Protein AF-0000000084538322 (afdb_homodimer)

Structure (mmCIF, N/CA/C/O backbone):
data_AF-0000000084538322-model_v1
#
loop_
_entity.id
_entity.type
_entity.pdbx_description
1 polymer 'Peptidase C-terminal archaeal/bacterial domain-containing protein'
#
loop_
_atom_site.group_PDB
_atom_site.id
_atom_site.type_symbol
_atom_site.label_atom_id
_atom_site.label_alt_id
_atom_site.label_comp_id
_atom_site.label_asym_id
_atom_site.label_entity_id
_atom_site.label_seq_id
_atom_site.pdbx_PDB_ins_code
_atom_site.Cartn_x
_atom_site.Cartn_y
_atom_site.Cartn_z
_atom_site.occupancy
_atom_site.B_iso_or_equiv
_atom_site.auth_seq_id
_atom_site.auth_comp_id
_atom_site.auth_asym_id
_atom_site.auth_atom_id
_atom_site.pdbx_PDB_model_num
ATOM 1 N N . MET A 1 1 ? -8.141 2.369 9.195 1 56.59 1 MET A N 1
ATOM 2 C CA . MET A 1 1 ? -7.344 1.156 9.352 1 56.59 1 MET A CA 1
ATOM 3 C C . MET A 1 1 ? -5.891 1.401 8.953 1 56.59 1 MET A C 1
ATOM 5 O O . MET A 1 1 ? -5.617 2.111 7.984 1 56.59 1 MET A O 1
ATOM 9 N N . THR A 1 2 ? -4.98 0.984 9.773 1 86.5 2 THR A N 1
ATOM 10 C CA . THR A 1 2 ? -3.561 1.317 9.734 1 86.5 2 THR A CA 1
ATOM 11 C C . THR A 1 2 ? -2.773 0.245 8.992 1 86.5 2 THR A C 1
ATOM 13 O O . THR A 1 2 ? -3.074 -0.945 9.109 1 86.5 2 THR A O 1
ATOM 16 N N . VAL A 1 3 ? -2.072 0.606 8.086 1 95.94 3 VAL A N 1
ATOM 17 C CA . VAL A 1 3 ? -1.123 -0.235 7.363 1 95.94 3 VAL A CA 1
ATOM 18 C C . VAL A 1 3 ? 0.209 -0.266 8.109 1 95.94 3 VAL A C 1
ATOM 20 O O . VAL A 1 3 ? 0.713 0.775 8.531 1 95.94 3 VAL A O 1
ATOM 23 N N . TYR A 1 4 ? 0.729 -1.476 8.344 1 97.5 4 TYR A N 1
ATOM 24 C CA . TYR A 1 4 ? 2.088 -1.659 8.844 1 97.5 4 TYR A CA 1
ATOM 25 C C . TYR A 1 4 ? 3.008 -2.17 7.742 1 97.5 4 TYR A C 1
ATOM 27 O O . TYR A 1 4 ? 2.666 -3.113 7.023 1 97.5 4 TYR A O 1
ATOM 35 N N . ASP A 1 5 ? 4.098 -1.496 7.59 1 97.62 5 ASP A N 1
ATOM 36 C CA . ASP A 1 5 ? 5.074 -1.838 6.559 1 97.62 5 ASP A CA 1
ATOM 37 C C . ASP A 1 5 ? 6.48 -1.419 6.973 1 97.62 5 ASP A C 1
ATOM 39 O O . ASP A 1 5 ? 6.699 -0.988 8.109 1 97.62 5 ASP A O 1
ATOM 43 N N . SER A 1 6 ? 7.461 -1.689 6.141 1 96.94 6 SER A N 1
ATOM 44 C 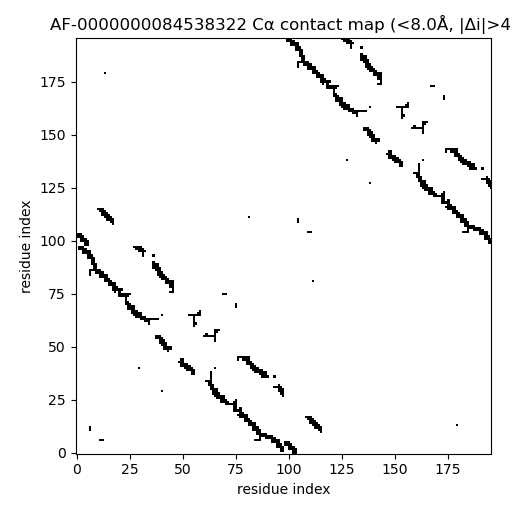CA . SER A 1 6 ? 8.828 -1.211 6.332 1 96.94 6 SER A CA 1
ATOM 45 C C . SER A 1 6 ? 9.398 -0.638 5.039 1 96.94 6 SER A C 1
ATOM 47 O O . SER A 1 6 ? 8.875 -0.898 3.955 1 96.94 6 SER A O 1
ATOM 49 N N . VAL A 1 7 ? 10.398 0.219 5.207 1 96.69 7 VAL A N 1
ATOM 50 C CA . VAL A 1 7 ? 11.016 0.848 4.043 1 96.69 7 VAL A CA 1
ATOM 51 C C . VAL A 1 7 ? 12.523 0.992 4.27 1 96.69 7 VAL A C 1
ATOM 53 O O . VAL A 1 7 ? 12.961 1.321 5.371 1 96.69 7 VAL A O 1
ATOM 56 N N . SER A 1 8 ? 13.297 0.667 3.244 1 96.19 8 SER A N 1
ATOM 57 C CA . SER A 1 8 ? 14.75 0.82 3.309 1 96.19 8 SER A CA 1
ATOM 58 C C . SER A 1 8 ? 15.188 2.1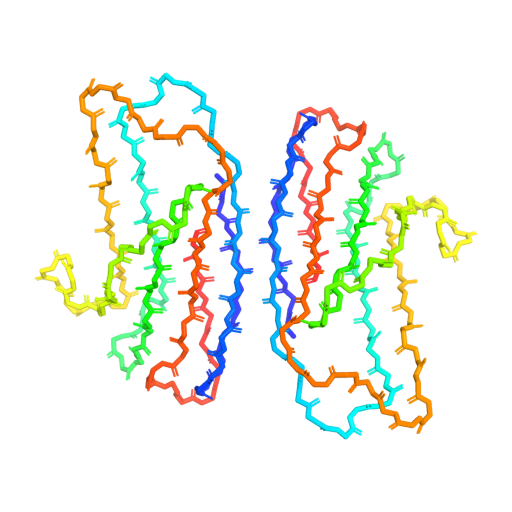52 2.713 1 96.19 8 SER A C 1
ATOM 60 O O . SER A 1 8 ? 14.383 2.875 2.127 1 96.19 8 SER A O 1
ATOM 62 N N . GLN A 1 9 ? 16.547 2.439 2.893 1 96.62 9 GLN A N 1
ATOM 63 C CA . GLN A 1 9 ? 17.109 3.656 2.326 1 96.62 9 GLN A CA 1
ATOM 64 C C . GLN A 1 9 ? 16.859 3.74 0.825 1 96.62 9 GLN A C 1
ATOM 66 O O . GLN A 1 9 ? 17.203 2.824 0.077 1 96.62 9 GLN A O 1
ATOM 71 N N . GLY A 1 10 ? 16.156 4.738 0.351 1 95.44 10 GLY A N 1
ATOM 72 C CA . GLY A 1 10 ? 15.969 4.996 -1.069 1 95.44 10 GLY A CA 1
ATOM 73 C C . GLY A 1 10 ? 14.812 4.227 -1.675 1 95.44 10 GLY A C 1
ATOM 74 O O . GLY A 1 10 ? 14.5 4.395 -2.854 1 95.44 10 GLY A O 1
ATOM 75 N N . GLU A 1 11 ? 14.156 3.404 -0.858 1 94.88 11 GLU A N 1
ATOM 76 C CA . GLU A 1 11 ? 13.016 2.627 -1.338 1 94.88 11 GLU A CA 1
ATOM 77 C C . GLU A 1 11 ? 11.727 3.449 -1.295 1 94.88 11 GLU A C 1
ATOM 79 O O . GLU A 1 11 ? 11.594 4.355 -0.471 1 94.88 11 GLU A O 1
ATOM 84 N N . THR A 1 12 ? 10.812 3.113 -2.211 1 96.44 12 THR A N 1
ATOM 85 C CA . THR A 1 12 ? 9.492 3.734 -2.227 1 96.44 12 THR A CA 1
ATOM 86 C C . THR A 1 12 ? 8.398 2.68 -2.092 1 96.44 12 THR A C 1
ATOM 88 O O . THR A 1 12 ? 8.391 1.687 -2.82 1 96.44 12 THR A O 1
ATOM 91 N N . ASN A 1 13 ? 7.512 2.906 -1.131 1 97.38 13 ASN A N 1
ATOM 92 C CA . ASN A 1 13 ? 6.301 2.109 -0.97 1 97.38 13 ASN A CA 1
ATOM 93 C C . ASN A 1 13 ? 5.051 2.908 -1.336 1 97.38 13 ASN A C 1
ATOM 95 O O . ASN A 1 13 ? 4.953 4.094 -1.016 1 97.38 13 ASN A O 1
ATOM 99 N N . LEU A 1 14 ? 4.148 2.246 -1.977 1 98 14 LEU A N 1
ATOM 100 C CA . LEU A 1 14 ? 2.873 2.869 -2.312 1 98 14 LEU A CA 1
ATOM 101 C C . LEU A 1 14 ? 1.728 2.207 -1.555 1 98 14 LEU A C 1
ATOM 103 O O . LEU A 1 14 ? 1.65 0.977 -1.49 1 98 14 LEU A O 1
ATOM 107 N N . HIS A 1 15 ? 0.948 3.01 -0.956 1 98.06 15 HIS A N 1
ATOM 108 C CA . HIS A 1 15 ? -0.292 2.576 -0.323 1 98.06 15 HIS A CA 1
ATOM 109 C C . HIS A 1 15 ? -1.49 3.338 -0.88 1 98.06 15 HIS A C 1
ATOM 111 O O . HIS A 1 15 ? -1.362 4.496 -1.284 1 98.06 15 HIS A O 1
ATOM 117 N N . GLY A 1 16 ? -2.631 2.703 -0.918 1 97.56 16 GLY A N 1
ATOM 118 C CA . GLY A 1 16 ? -3.838 3.367 -1.384 1 97.56 16 GLY A CA 1
ATOM 119 C C . GLY A 1 16 ? -5.086 2.936 -0.636 1 97.56 16 GLY A C 1
ATOM 120 O O . GLY A 1 16 ? -5.234 1.76 -0.293 1 97.56 16 GLY A O 1
ATOM 121 N N . LYS A 1 17 ? -5.922 3.852 -0.416 1 95.69 17 LYS A N 1
ATOM 122 C CA . LYS A 1 17 ? -7.191 3.613 0.267 1 95.69 17 LYS A CA 1
ATOM 123 C C . LYS A 1 17 ? -8.328 4.379 -0.404 1 95.69 17 LYS A C 1
ATOM 125 O O . LYS A 1 17 ? -8.156 5.535 -0.797 1 95.69 17 LYS A O 1
ATOM 130 N N . TYR A 1 18 ? -9.43 3.68 -0.558 1 93 18 TYR A N 1
ATOM 131 C CA . TYR A 1 18 ? -10.617 4.34 -1.088 1 93 18 TYR A CA 1
ATOM 132 C C . TYR A 1 18 ? -11.281 5.207 -0.024 1 93 18 TYR A C 1
ATOM 134 O O . TYR A 1 18 ? -11.484 4.766 1.109 1 93 18 TYR A O 1
ATOM 142 N N . VAL A 1 19 ? -11.445 6.406 -0.4 1 93.12 19 VAL A N 1
ATOM 143 C CA . VAL A 1 19 ? -12.164 7.359 0.441 1 93.12 19 VAL A CA 1
ATOM 144 C C . VAL A 1 19 ? -13.57 7.582 -0.111 1 93.12 19 VAL A C 1
ATOM 146 O O . VAL A 1 19 ? -13.734 7.93 -1.283 1 93.12 19 VAL A O 1
ATOM 149 N N . GLY A 1 20 ? -14.562 7.355 0.645 1 91.94 20 GLY A N 1
ATOM 150 C CA . GLY A 1 20 ? -15.945 7.523 0.24 1 91.94 20 GLY A CA 1
ATOM 151 C C . GLY A 1 20 ? -16.391 8.969 0.23 1 91.94 20 GLY A C 1
ATOM 152 O O . GLY A 1 20 ? -15.617 9.867 0.564 1 91.94 20 GLY A O 1
ATOM 153 N N . SER A 1 21 ? -17.609 9.211 -0.252 1 93.5 21 SER A N 1
ATOM 154 C CA . SER A 1 21 ? -18.172 10.555 -0.343 1 93.5 21 SER A CA 1
ATOM 155 C C . SER A 1 21 ? -18.578 11.078 1.03 1 93.5 21 SER A C 1
ATOM 157 O O . SER A 1 21 ? -18.781 10.297 1.964 1 93.5 21 SER A O 1
ATOM 159 N N . GLY A 1 22 ? -18.578 12.422 1.161 1 93.69 22 GLY A N 1
ATOM 160 C CA . GLY A 1 22 ? -19.203 13.031 2.33 1 93.69 22 GLY A CA 1
ATOM 161 C C . GLY A 1 22 ? -18.203 13.398 3.406 1 93.69 22 GLY A C 1
ATOM 162 O O . GLY A 1 22 ? -18.547 14.07 4.383 1 93.69 22 GLY A O 1
ATOM 163 N N . LEU A 1 23 ? -17.016 12.875 3.268 1 94.44 23 LEU A N 1
ATOM 164 C CA . LEU A 1 23 ? -16 13.219 4.254 1 94.44 23 LEU A CA 1
ATOM 165 C C . LEU A 1 23 ? -15.516 14.656 4.062 1 94.44 23 LEU A C 1
ATOM 167 O O . LEU A 1 23 ? -15.398 15.125 2.928 1 94.44 23 LEU A O 1
ATOM 171 N N . THR A 1 24 ? -15.273 15.359 5.109 1 97.12 24 THR A N 1
ATOM 172 C CA . THR A 1 24 ? -14.742 16.703 5.008 1 97.12 24 THR A CA 1
ATOM 173 C C . THR A 1 24 ? -13.328 16.781 5.59 1 97.12 24 THR A C 1
ATOM 175 O O . THR A 1 24 ? -12.672 17.812 5.508 1 97.12 24 THR A O 1
ATOM 178 N N . LEU A 1 25 ? -12.883 15.664 6.207 1 97.31 25 LEU A N 1
ATOM 179 C CA . LEU A 1 25 ? -11.555 15.594 6.809 1 97.31 25 LEU A CA 1
ATOM 180 C C . LEU A 1 25 ? -10.922 14.234 6.559 1 97.31 25 LEU A C 1
ATOM 182 O O . LEU A 1 25 ? -11.555 13.195 6.766 1 97.31 25 LEU A O 1
ATOM 186 N N . LEU A 1 26 ? -9.742 14.25 6.023 1 95.81 26 LEU A N 1
ATOM 187 C CA . LEU A 1 26 ? -8.906 13.062 5.879 1 95.81 26 LEU A CA 1
ATOM 188 C C . LEU A 1 26 ? -7.637 13.188 6.711 1 95.81 26 LEU A C 1
ATOM 190 O O . LEU A 1 26 ? -6.766 14 6.398 1 95.81 26 LEU A O 1
ATOM 194 N N . ALA A 1 27 ? -7.578 12.352 7.758 1 96.31 27 ALA A N 1
ATOM 195 C CA . ALA A 1 27 ? -6.387 12.328 8.602 1 96.31 27 ALA A CA 1
ATOM 196 C C . ALA A 1 27 ? -5.352 11.344 8.062 1 96.31 27 ALA A C 1
ATOM 198 O O . ALA A 1 27 ? -5.676 10.195 7.766 1 96.31 27 ALA A O 1
ATOM 199 N N . VAL A 1 28 ? -4.156 11.789 7.867 1 97.44 28 VAL A N 1
ATOM 200 C CA . VAL A 1 28 ? -3.031 10.961 7.445 1 97.4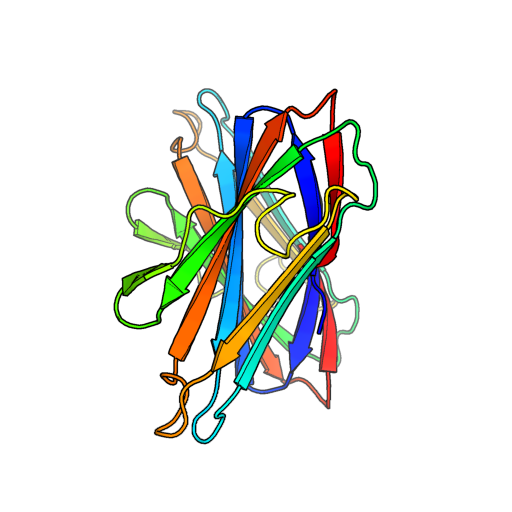4 28 VAL A CA 1
ATOM 201 C C . VAL A 1 28 ? -1.952 10.961 8.523 1 97.44 28 VAL A C 1
ATOM 203 O O . VAL A 1 28 ? -1.452 12.023 8.906 1 97.44 28 VAL A O 1
ATOM 206 N N . ASP A 1 29 ? -1.638 9.789 9.016 1 98.31 29 ASP A N 1
ATOM 207 C CA . ASP A 1 29 ? -0.688 9.633 10.109 1 98.31 29 ASP A CA 1
ATOM 208 C C . ASP A 1 29 ? 0.408 8.633 9.75 1 98.31 29 ASP A C 1
ATOM 210 O O . ASP A 1 29 ? 0.225 7.422 9.898 1 98.31 29 ASP A O 1
ATOM 214 N N . LEU A 1 30 ? 1.545 9.07 9.258 1 98.5 30 LEU A N 1
ATOM 215 C CA . LEU A 1 30 ? 2.738 8.25 9.062 1 98.5 30 LEU A CA 1
ATOM 216 C C . LEU A 1 30 ? 3.635 8.289 10.297 1 98.5 30 LEU A C 1
ATOM 218 O O . LEU A 1 30 ? 4.113 9.359 10.68 1 98.5 30 LEU A O 1
ATOM 222 N N . ASN A 1 31 ? 3.861 7.16 10.883 1 98.62 31 ASN A N 1
ATOM 223 C CA . ASN A 1 31 ? 4.566 7.098 12.156 1 98.62 31 ASN A CA 1
ATOM 224 C C . ASN A 1 31 ? 5.652 6.027 12.148 1 98.62 31 ASN A C 1
ATOM 226 O O . ASN A 1 31 ? 5.367 4.848 11.922 1 98.62 31 ASN A O 1
ATOM 230 N N . TRP A 1 32 ? 6.887 6.348 12.336 1 98.12 32 TRP A N 1
ATOM 231 C CA . TRP A 1 32 ? 7.965 5.367 12.438 1 98.12 32 TRP A CA 1
ATOM 232 C C . TRP A 1 32 ? 8.734 5.535 13.742 1 98.12 32 TRP A C 1
ATOM 234 O O . TRP A 1 32 ? 9.625 4.746 14.047 1 98.12 32 TRP A O 1
ATOM 244 N N . GLY A 1 33 ? 8.469 6.551 14.508 1 97 33 GLY A N 1
ATOM 245 C CA . GLY A 1 33 ? 8.82 6.684 15.914 1 97 33 GLY A CA 1
ATOM 246 C C . GLY A 1 33 ? 10.305 6.906 16.141 1 97 33 GLY A C 1
ATOM 247 O O . GLY A 1 33 ? 10.781 6.805 17.266 1 97 33 GLY A O 1
ATOM 248 N N . ASP A 1 34 ? 11.125 7.023 15.188 1 91.69 34 ASP A N 1
ATOM 249 C CA . ASP A 1 34 ? 12.57 7.148 15.266 1 91.69 34 ASP A CA 1
ATOM 250 C C . ASP A 1 34 ? 13.055 8.406 14.547 1 91.69 34 ASP A C 1
ATOM 252 O O . ASP A 1 34 ? 13.164 8.43 13.32 1 91.69 34 ASP A O 1
ATOM 256 N N . SER A 1 35 ? 13.5 9.43 15.281 1 92.75 35 SER A N 1
ATOM 257 C CA . SER A 1 35 ? 13.875 10.703 14.672 1 92.75 35 SER A CA 1
ATOM 258 C C . SER A 1 35 ? 15.266 10.633 14.062 1 92.75 35 SER A C 1
ATOM 260 O O . SER A 1 35 ? 15.695 11.562 13.367 1 92.75 35 SER A O 1
ATOM 262 N N . THR A 1 36 ? 15.914 9.539 14.266 1 95.44 36 THR A N 1
ATOM 263 C CA . THR A 1 36 ? 17.219 9.398 13.641 1 95.44 36 THR A CA 1
ATOM 264 C C . THR A 1 36 ? 17.094 9.078 12.156 1 95.44 36 THR A C 1
ATOM 266 O O . THR A 1 36 ? 17.984 9.359 11.367 1 95.44 36 THR A O 1
ATOM 269 N N . ASP A 1 37 ? 15.961 8.438 11.82 1 96.81 37 ASP A N 1
ATOM 270 C CA . ASP A 1 37 ? 15.625 8.211 10.414 1 96.81 37 ASP A CA 1
ATOM 271 C C . ASP A 1 37 ? 14.594 9.219 9.93 1 96.81 37 ASP A C 1
ATOM 273 O O . ASP A 1 37 ? 13.953 9.898 10.727 1 96.81 37 ASP A O 1
ATOM 277 N N . SER A 1 38 ? 14.531 9.367 8.633 1 97.38 38 SER A N 1
ATOM 278 C CA . SER A 1 38 ? 13.562 10.281 8.039 1 97.38 38 SER A CA 1
ATOM 279 C C . SER A 1 38 ? 12.883 9.648 6.828 1 97.38 38 SER A C 1
ATOM 281 O O . SER A 1 38 ? 13.547 9.062 5.977 1 97.38 38 SER A O 1
ATOM 283 N N . LEU A 1 39 ? 11.594 9.742 6.902 1 98.56 39 LEU A N 1
ATOM 284 C CA . LEU A 1 39 ? 10.781 9.328 5.758 1 98.56 39 LEU A CA 1
ATOM 285 C C . LEU A 1 39 ? 10.148 10.531 5.074 1 98.56 39 LEU A C 1
ATOM 287 O O . LEU A 1 39 ? 10.031 11.602 5.676 1 98.56 39 LEU A O 1
ATOM 291 N N . ARG A 1 40 ? 9.867 10.336 3.752 1 98.75 40 ARG A N 1
ATOM 292 C CA . ARG A 1 40 ? 9.125 11.336 2.986 1 98.75 40 ARG A CA 1
ATOM 293 C C . ARG A 1 40 ? 7.758 10.805 2.572 1 98.75 40 ARG 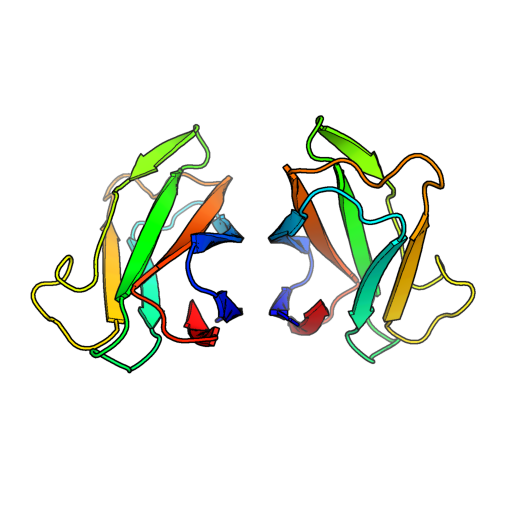A C 1
ATOM 295 O O . ARG A 1 40 ? 7.637 9.656 2.146 1 98.75 40 ARG A O 1
ATOM 302 N N . LEU A 1 41 ? 6.777 11.711 2.727 1 98.75 41 LEU A N 1
ATOM 303 C CA . LEU A 1 41 ? 5.41 11.359 2.344 1 98.75 41 LEU A CA 1
ATOM 304 C C . LEU A 1 41 ? 4.93 12.242 1.195 1 98.75 41 LEU A C 1
ATOM 306 O O . LEU A 1 41 ? 5.09 13.461 1.232 1 98.75 41 LEU A O 1
ATOM 310 N N . LYS A 1 42 ? 4.449 11.633 0.154 1 98.69 42 LYS A N 1
ATOM 311 C CA . LYS A 1 42 ? 3.639 12.289 -0.866 1 98.69 42 LYS A CA 1
ATOM 312 C C . LYS A 1 42 ? 2.232 11.695 -0.916 1 98.69 42 LYS A C 1
ATOM 314 O O . LYS A 1 42 ? 2.057 10.492 -0.76 1 98.69 42 LYS A O 1
ATOM 319 N N . ILE A 1 43 ? 1.258 12.602 -1.144 1 98.56 43 ILE A N 1
ATOM 320 C CA . ILE A 1 43 ? -0.135 12.172 -1.21 1 98.56 43 ILE A CA 1
ATOM 321 C C . ILE A 1 43 ? -0.727 12.547 -2.566 1 98.56 43 ILE A C 1
ATOM 323 O O . ILE A 1 43 ? -0.555 13.68 -3.035 1 98.56 43 ILE A O 1
ATOM 327 N N . TYR A 1 44 ? -1.288 11.609 -3.205 1 98.31 44 TYR A N 1
ATOM 328 C CA . TYR A 1 44 ? -1.962 11.844 -4.477 1 98.31 44 TYR A CA 1
ATOM 329 C C . TYR A 1 44 ? -3.475 11.758 -4.316 1 98.31 44 TYR A C 1
ATOM 331 O O . TYR A 1 44 ? -3.998 10.766 -3.807 1 98.31 44 TYR A O 1
ATOM 339 N N . THR A 1 45 ? -4.145 12.766 -4.809 1 98.31 45 THR A N 1
ATOM 340 C CA . THR A 1 45 ? -5.605 12.75 -4.805 1 98.31 45 THR A CA 1
ATOM 341 C C . THR A 1 45 ? -6.137 11.82 -5.891 1 98.31 45 THR A C 1
ATOM 343 O O . THR A 1 45 ? -5.402 11.438 -6.801 1 98.31 45 THR A O 1
ATOM 346 N N . PRO A 1 46 ? -7.395 11.508 -5.742 1 97.5 46 PRO A N 1
ATOM 347 C CA . PRO A 1 46 ? -7.977 10.641 -6.773 1 97.5 46 PRO A CA 1
ATOM 348 C C . PRO A 1 46 ? -7.863 11.234 -8.172 1 97.5 46 PRO A C 1
ATOM 350 O O . PRO A 1 46 ? -7.707 10.492 -9.148 1 97.5 46 PRO A O 1
ATOM 353 N N . SER A 1 47 ? -7.805 12.531 -8.266 1 97.56 47 SER A N 1
ATOM 354 C CA . SER A 1 47 ? -7.727 13.188 -9.562 1 97.56 47 SER A CA 1
ATOM 355 C C . SER A 1 47 ? -6.277 13.359 -10.016 1 97.56 47 SER A C 1
ATOM 357 O O . SER A 1 47 ? -6.02 13.852 -11.109 1 97.56 47 SER A O 1
ATOM 359 N N . GLY A 1 48 ? -5.422 13 -9.117 1 96.38 48 GLY A N 1
ATOM 360 C CA . GLY A 1 48 ? -4.031 12.977 -9.539 1 96.38 48 GLY A CA 1
ATOM 361 C C . GLY A 1 48 ? -3.23 14.156 -9.031 1 96.38 48 GLY A C 1
ATOM 362 O O . GLY A 1 48 ? -2.029 14.258 -9.289 1 96.38 48 GLY A O 1
ATOM 363 N N . SER A 1 49 ? -3.873 15.094 -8.344 1 97.12 49 SER A N 1
ATOM 364 C CA . SER A 1 49 ? -3.113 16.172 -7.723 1 97.12 49 SER A CA 1
ATOM 365 C C . SER A 1 49 ? -2.164 15.641 -6.652 1 97.12 49 SER A C 1
ATOM 367 O O . SER A 1 49 ? -2.465 14.648 -5.988 1 97.12 49 SER A O 1
ATOM 369 N N . VAL A 1 50 ? -1.028 16.375 -6.52 1 97.94 50 VAL A N 1
ATOM 370 C CA . VAL A 1 50 ? -0.011 15.93 -5.57 1 97.94 50 VAL A CA 1
ATOM 371 C C . VAL A 1 50 ? 0.034 16.891 -4.383 1 97.94 50 VAL A C 1
ATOM 373 O O . VAL A 1 50 ? 0.11 18.109 -4.559 1 97.94 50 VAL A O 1
ATOM 376 N N . LEU A 1 51 ? -0.115 16.344 -3.199 1 97.44 51 LEU A N 1
ATOM 377 C CA . LEU A 1 51 ? 0.117 17.062 -1.945 1 97.44 51 LEU A CA 1
ATOM 378 C C . LEU A 1 51 ? 1.46 16.672 -1.339 1 97.44 51 LEU A C 1
ATOM 380 O O . LEU A 1 51 ? 1.723 15.484 -1.113 1 97.44 51 LEU A O 1
ATOM 384 N N . GLY A 1 52 ? 2.303 17.641 -0.991 1 97.25 52 GLY A N 1
ATOM 385 C CA . GLY A 1 52 ? 3.668 17.391 -0.555 1 97.25 52 GLY A CA 1
ATOM 386 C C . GLY A 1 52 ? 4.707 17.875 -1.551 1 97.25 52 GLY A C 1
ATOM 387 O O . GLY A 1 52 ? 4.418 18.703 -2.406 1 97.25 52 GLY A O 1
ATOM 388 N N . SER A 1 53 ? 5.91 17.438 -1.271 1 98.44 53 SER A N 1
ATOM 389 C CA . SER A 1 53 ? 6.449 16.422 -0.372 1 98.44 53 SER A CA 1
ATOM 390 C C . SER A 1 53 ? 6.473 16.922 1.069 1 98.44 53 SER A C 1
ATOM 392 O O . SER A 1 53 ? 6.785 18.094 1.325 1 98.44 53 SER A O 1
ATOM 394 N N . TYR A 1 54 ? 6.133 15.945 1.997 1 98.62 54 TYR A N 1
ATOM 395 C CA . TYR A 1 54 ? 6.172 16.219 3.43 1 98.62 54 TYR A CA 1
ATOM 396 C C . TYR A 1 54 ? 7.32 15.461 4.094 1 98.62 54 TYR A C 1
ATOM 398 O O . TYR A 1 54 ? 7.586 14.305 3.762 1 98.62 54 TYR A O 1
ATOM 406 N N . TYR A 1 55 ? 7.984 16.109 4.934 1 98.19 55 TYR A N 1
ATOM 407 C CA . TYR A 1 55 ? 9.047 15.508 5.73 1 98.19 55 TYR A CA 1
ATOM 408 C C . TYR A 1 55 ? 8.703 15.539 7.215 1 98.19 55 TYR A C 1
ATOM 410 O O . TYR A 1 55 ? 7.609 15.961 7.594 1 98.19 55 TYR A O 1
ATOM 418 N N . ASP A 1 56 ? 9.594 15.008 8.055 1 97.88 56 ASP A N 1
ATOM 419 C CA . ASP A 1 56 ? 9.328 14.828 9.484 1 97.88 56 ASP A CA 1
ATOM 420 C C . ASP A 1 56 ? 8.859 16.125 10.125 1 97.88 56 ASP A C 1
ATOM 422 O O . ASP A 1 56 ? 8.055 16.109 11.055 1 97.88 56 ASP A O 1
ATOM 426 N N . ASN A 1 57 ? 9.234 17.234 9.625 1 97.12 57 ASN A N 1
ATOM 427 C CA . ASN A 1 57 ? 8.914 18.516 10.25 1 97.12 57 ASN A CA 1
ATOM 428 C C . ASN A 1 57 ? 7.613 19.109 9.703 1 97.12 57 ASN A C 1
ATOM 430 O O . ASN A 1 57 ? 7.215 20.203 10.086 1 97.12 57 ASN A O 1
ATOM 434 N N . ALA A 1 58 ? 6.934 18.453 8.844 1 96.88 58 ALA A N 1
ATOM 435 C CA . ALA A 1 58 ? 5.777 19 8.125 1 96.88 58 ALA A CA 1
ATOM 436 C C . ALA A 1 58 ? 4.66 19.375 9.094 1 96.88 58 ALA A C 1
ATOM 438 O O . ALA A 1 58 ? 3.855 20.266 8.805 1 96.88 58 ALA A O 1
ATOM 439 N N . ASP A 1 59 ? 4.57 18.703 10.297 1 96.38 59 ASP A N 1
ATOM 440 C CA . ASP A 1 59 ? 3.494 18.984 11.242 1 96.38 59 ASP A CA 1
ATOM 441 C C . ASP A 1 59 ? 4.008 19.797 12.43 1 96.38 59 ASP A C 1
ATOM 443 O O . ASP A 1 59 ? 3.344 19.875 13.469 1 96.38 59 ASP A O 1
ATOM 447 N N . GLY A 1 60 ? 5.293 20.328 12.32 1 96.31 60 GLY A N 1
ATOM 448 C CA . GLY A 1 60 ? 5.836 21.25 13.297 1 96.31 60 GLY A CA 1
ATOM 449 C C . GLY A 1 60 ? 6.711 20.578 14.336 1 96.31 60 GLY A C 1
ATOM 450 O O . GLY A 1 60 ? 7.164 21.219 15.289 1 96.31 60 GLY A O 1
ATOM 451 N N . ALA A 1 61 ? 6.879 19.188 14.148 1 95.81 61 ALA A N 1
ATOM 452 C CA . ALA A 1 61 ? 7.715 18.438 15.094 1 95.81 61 ALA A CA 1
ATOM 453 C C . ALA A 1 61 ? 8.656 17.5 14.352 1 95.81 61 ALA A C 1
ATOM 455 O O . ALA A 1 61 ? 8.367 17.078 13.227 1 95.81 61 ALA A O 1
ATOM 456 N N . ILE A 1 62 ? 9.797 17.266 14.898 1 95.94 62 ILE A N 1
ATOM 457 C CA . ILE A 1 62 ? 10.711 16.219 14.43 1 95.94 62 ILE A CA 1
ATOM 458 C C . ILE A 1 62 ? 10.742 15.07 15.438 1 95.94 62 ILE A C 1
ATOM 460 O O . ILE A 1 62 ? 11.477 15.117 16.422 1 95.94 62 ILE A O 1
ATOM 464 N N . ASP A 1 63 ? 9.883 14.023 15.211 1 97.88 63 ASP A N 1
ATOM 465 C CA . ASP A 1 63 ? 9.727 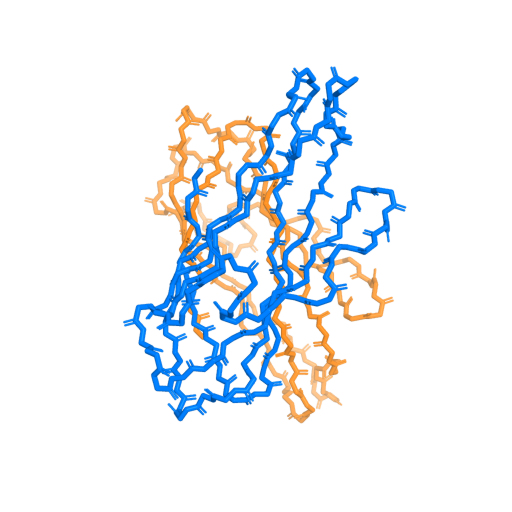12.945 16.172 1 97.88 63 ASP A CA 1
ATOM 466 C C . ASP A 1 63 ? 9.438 11.617 15.477 1 97.88 63 ASP A C 1
ATOM 468 O O . ASP A 1 63 ? 8.953 10.672 16.094 1 97.88 63 ASP A O 1
ATOM 472 N N . GLY A 1 64 ? 9.68 11.508 14.227 1 98.06 64 GLY A N 1
ATOM 473 C CA . GLY A 1 64 ? 9.438 10.289 13.469 1 98.06 64 GLY A CA 1
ATOM 474 C C . GLY A 1 64 ? 7.969 10.062 13.156 1 98.06 64 GLY A C 1
ATOM 475 O O . GLY A 1 64 ? 7.48 8.938 13.219 1 98.06 64 GLY A O 1
ATOM 476 N N . ARG A 1 65 ? 7.293 11.188 12.898 1 98.25 65 ARG A N 1
ATOM 477 C CA . ARG A 1 65 ? 5.863 11.117 12.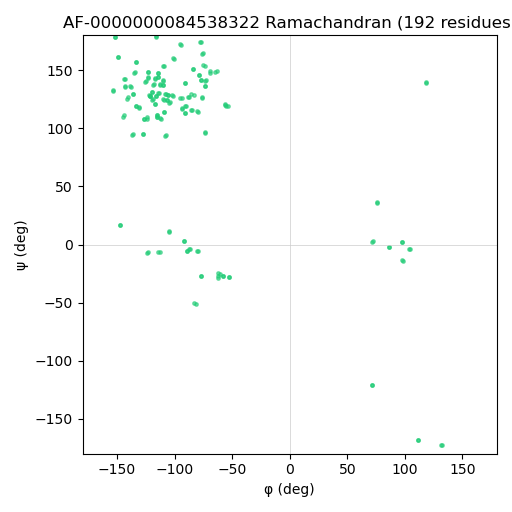625 1 98.25 65 ARG A CA 1
ATOM 478 C C . ARG A 1 65 ? 5.41 12.289 11.758 1 98.25 65 ARG A C 1
ATOM 480 O O . ARG A 1 65 ? 5.855 13.422 11.953 1 98.25 65 ARG A O 1
ATOM 487 N N . ILE A 1 66 ? 4.672 12.047 10.75 1 98.31 66 ILE A N 1
ATOM 488 C CA . ILE A 1 66 ? 3.973 13.07 9.977 1 98.31 66 ILE A CA 1
ATOM 489 C C . ILE A 1 66 ? 2.465 12.922 10.172 1 98.31 66 ILE A C 1
ATOM 491 O O . ILE A 1 66 ? 1.873 11.93 9.742 1 98.31 66 ILE A O 1
ATOM 495 N N . LEU A 1 67 ? 1.909 13.828 10.875 1 97.88 67 LEU A N 1
ATOM 496 C CA . LEU A 1 67 ? 0.469 13.852 11.102 1 97.88 67 LEU A CA 1
ATOM 497 C C . LEU A 1 67 ? -0.182 15.008 10.344 1 97.88 67 LEU A C 1
ATOM 499 O O . LEU A 1 67 ? 0.114 16.172 10.609 1 97.88 67 LEU A O 1
ATOM 503 N N . LEU A 1 68 ? -1.017 14.68 9.359 1 97.62 68 LEU A N 1
ATOM 504 C CA . LEU A 1 68 ? -1.663 15.688 8.523 1 97.62 68 LEU A CA 1
ATOM 505 C C . LEU A 1 68 ? -3.18 15.547 8.586 1 97.62 68 LEU A C 1
ATOM 507 O O . LEU A 1 68 ? -3.705 14.438 8.656 1 97.62 68 LEU A O 1
ATOM 511 N N . ASN A 1 69 ? -3.857 16.703 8.555 1 96.81 69 ASN A N 1
ATOM 512 C CA . ASN A 1 69 ? -5.301 16.781 8.344 1 96.81 69 ASN A CA 1
ATOM 513 C C . ASN A 1 69 ? -5.645 17.484 7.043 1 96.81 69 ASN A C 1
ATOM 515 O O . ASN A 1 69 ? -5.43 18.703 6.914 1 96.81 69 ASN A O 1
ATOM 519 N N . ILE A 1 70 ? -6.133 16.766 6.109 1 95.56 70 ILE A N 1
ATOM 520 C CA . ILE A 1 70 ? -6.605 17.328 4.852 1 95.56 70 ILE A CA 1
ATOM 521 C C . ILE A 1 70 ? -8.094 17.672 4.961 1 95.56 70 ILE A C 1
ATOM 523 O O . ILE A 1 70 ? -8.93 16.766 5.078 1 95.56 70 ILE A O 1
ATOM 527 N N . GLN A 1 71 ? -8.289 18.953 4.91 1 96.19 71 GLN A N 1
ATOM 528 C CA . GLN A 1 71 ? -9.664 19.406 5.137 1 96.19 71 GLN A CA 1
ATOM 529 C C . GLN A 1 71 ? -10.211 20.125 3.91 1 96.19 71 GLN A C 1
ATOM 531 O O . GLN A 1 71 ? -9.477 20.828 3.205 1 96.19 71 GLN A O 1
ATOM 536 N N . ASN A 1 72 ? -11.367 19.844 3.629 1 95.81 72 ASN A N 1
ATOM 537 C CA . ASN A 1 72 ? -12.164 20.547 2.633 1 95.81 72 ASN A CA 1
ATOM 538 C C . ASN A 1 72 ? -13.633 20.641 3.037 1 95.81 72 ASN A C 1
ATOM 540 O O . ASN A 1 72 ? -14.344 19.625 3.025 1 95.81 72 ASN A O 1
ATOM 544 N N . SER A 1 73 ? -14.102 21.812 3.369 1 95 73 SER A N 1
ATOM 545 C CA . SER A 1 73 ? -15.469 22 3.844 1 95 73 SER A CA 1
ATOM 546 C C . SER A 1 73 ? -16.484 21.562 2.799 1 95 73 SER A C 1
ATOM 548 O O . SER A 1 73 ? -17.609 21.172 3.139 1 95 73 SER A O 1
ATOM 550 N N . ASN A 1 74 ? -16.062 21.594 1.487 1 94.94 74 ASN A N 1
ATOM 551 C CA . ASN A 1 74 ? -16.953 21.188 0.408 1 94.94 74 ASN A CA 1
ATOM 552 C C . ASN A 1 74 ? -16.891 19.688 0.154 1 94.94 74 ASN A C 1
ATOM 554 O O . ASN A 1 74 ? -17.578 19.172 -0.727 1 94.94 74 ASN A O 1
ATOM 558 N N . GLY A 1 75 ? -15.977 19.016 0.909 1 96.75 75 GLY A N 1
ATOM 559 C CA . GLY A 1 75 ? -15.875 17.578 0.784 1 96.75 75 GLY A CA 1
ATOM 560 C C . GLY A 1 75 ? -14.516 17.125 0.292 1 96.75 75 GLY A C 1
ATOM 561 O O . GLY A 1 75 ? -13.906 17.766 -0.572 1 96.75 75 GLY A O 1
ATOM 562 N N . ILE A 1 76 ? -14.086 16.078 0.88 1 96.62 76 ILE A N 1
ATOM 563 C CA . ILE A 1 76 ? -12.898 15.398 0.378 1 96.62 76 ILE A CA 1
ATOM 564 C C . ILE A 1 76 ? -13.234 14.641 -0.906 1 96.62 76 ILE A C 1
ATOM 566 O O . ILE A 1 76 ? -14.289 14 -0.998 1 96.62 76 ILE A O 1
ATOM 570 N N . GLU A 1 77 ? -12.359 14.758 -1.869 1 96.62 77 GLU A N 1
ATOM 571 C CA . GLU A 1 77 ? -12.586 14.086 -3.145 1 96.62 77 GLU A CA 1
ATOM 572 C C . GLU A 1 77 ? -12.773 12.586 -2.949 1 96.62 77 GLU A C 1
ATOM 574 O O . GLU A 1 77 ? -11.922 11.914 -2.367 1 96.62 77 GLU A O 1
ATOM 579 N N . PRO A 1 78 ? -13.922 12.047 -3.359 1 96.19 78 PRO A N 1
ATOM 580 C CA . PRO A 1 78 ? -14.062 10.586 -3.289 1 96.19 78 PRO A CA 1
ATOM 581 C C . PRO A 1 78 ? -13.172 9.859 -4.297 1 96.19 78 PRO A C 1
ATOM 583 O O . PRO A 1 78 ? -12.891 10.391 -5.371 1 96.19 78 PRO A O 1
ATOM 586 N N . GLY A 1 79 ? -12.734 8.711 -3.938 1 95.56 79 GLY A N 1
ATOM 587 C CA . GLY A 1 79 ? -11.867 7.914 -4.793 1 95.56 79 GLY A CA 1
ATOM 588 C C . GLY A 1 79 ? -10.648 7.367 -4.07 1 95.56 79 GLY A C 1
ATOM 589 O O . GLY A 1 79 ? -10.578 7.422 -2.84 1 95.56 79 GLY A O 1
ATOM 590 N N . THR A 1 80 ? -9.797 6.797 -4.77 1 95.56 80 THR A N 1
ATOM 591 C CA . THR A 1 80 ? -8.609 6.188 -4.176 1 95.56 80 THR A CA 1
ATOM 592 C C . THR A 1 80 ? -7.504 7.227 -3.988 1 95.56 80 THR A C 1
ATOM 594 O O . THR A 1 80 ? -7.043 7.832 -4.957 1 95.56 80 THR A O 1
ATOM 597 N N . TRP A 1 81 ? -7.219 7.414 -2.75 1 97.56 81 TRP A N 1
ATOM 598 C CA . TRP A 1 81 ? -6.074 8.25 -2.391 1 97.56 81 TRP A CA 1
ATOM 599 C C . TRP A 1 81 ? -4.812 7.406 -2.252 1 97.56 81 TRP A C 1
ATOM 601 O O . TRP A 1 81 ? -4.848 6.301 -1.705 1 97.56 81 TRP A O 1
ATOM 611 N N . LYS A 1 82 ? -3.713 7.934 -2.748 1 98.19 82 LYS A N 1
ATOM 612 C CA . LYS A 1 82 ? -2.451 7.199 -2.689 1 98.19 82 LYS A CA 1
ATOM 613 C C . LYS A 1 82 ? -1.447 7.902 -1.782 1 98.19 82 LYS A C 1
ATOM 615 O O . LYS A 1 82 ? -1.368 9.133 -1.771 1 98.19 82 LYS A O 1
ATOM 620 N N . TYR A 1 83 ? -0.69 7.109 -1.094 1 98.38 83 TYR A N 1
ATOM 621 C CA . TYR A 1 83 ? 0.328 7.559 -0.151 1 98.38 83 TYR A CA 1
ATOM 622 C C . TYR A 1 83 ? 1.68 6.93 -0.466 1 98.38 83 TYR A C 1
ATOM 624 O O . TYR A 1 83 ? 1.864 5.723 -0.293 1 98.38 83 TYR A O 1
ATOM 632 N N . GLU A 1 84 ? 2.525 7.723 -0.955 1 98.31 84 GLU A N 1
ATOM 633 C CA . GLU A 1 84 ? 3.873 7.273 -1.288 1 98.31 84 GLU A CA 1
ATOM 634 C C . GLU A 1 84 ? 4.844 7.531 -0.138 1 98.31 84 GLU A C 1
ATOM 636 O O . GLU A 1 84 ? 5.051 8.68 0.255 1 98.31 84 GLU A O 1
ATOM 641 N N . VAL A 1 85 ? 5.402 6.457 0.405 1 98.38 85 VAL A N 1
ATOM 642 C CA . VAL A 1 85 ? 6.363 6.547 1.5 1 98.38 85 VAL A CA 1
ATOM 643 C C . VAL A 1 85 ? 7.766 6.238 0.983 1 98.38 85 VAL A C 1
ATOM 645 O O . VAL A 1 85 ? 8 5.18 0.391 1 98.38 85 VAL A O 1
ATOM 648 N N . TYR A 1 86 ? 8.695 7.188 1.212 1 98.25 86 TYR A N 1
ATOM 649 C CA . TYR A 1 86 ? 10.055 7.09 0.704 1 98.25 86 TYR A CA 1
ATOM 650 C C . TYR A 1 86 ? 11.062 7.094 1.846 1 98.25 86 TYR A C 1
ATOM 652 O O . TYR A 1 86 ? 10.984 7.93 2.748 1 98.25 86 TYR A O 1
ATOM 660 N N . GLY A 1 87 ? 11.992 6.145 1.825 1 98.12 87 GLY A N 1
ATOM 661 C CA . GLY A 1 87 ? 13.094 6.172 2.773 1 98.12 87 GLY A CA 1
ATOM 662 C C . GLY A 1 87 ? 14.125 7.242 2.463 1 98.12 87 GLY A C 1
ATOM 663 O O . GLY A 1 87 ? 15.078 7 1.729 1 98.12 87 GLY A O 1
ATOM 664 N N . TYR A 1 88 ? 14.008 8.359 3.102 1 98.06 88 TYR A N 1
ATOM 665 C CA . TYR A 1 88 ? 14.828 9.531 2.807 1 98.06 88 TYR A CA 1
ATOM 666 C C . TYR A 1 88 ? 16.172 9.438 3.506 1 98.06 88 TYR A C 1
ATOM 668 O O . TYR A 1 88 ? 17.219 9.719 2.902 1 98.06 88 TYR A O 1
ATOM 676 N N . ARG A 1 89 ? 16.297 9.188 4.699 1 97.62 89 ARG A N 1
ATOM 677 C CA . ARG A 1 89 ? 17.453 8.852 5.516 1 97.62 89 ARG A CA 1
ATOM 678 C C . ARG A 1 89 ? 17.141 7.711 6.477 1 97.62 89 ARG A C 1
ATOM 680 O O . ARG A 1 89 ? 16.578 7.93 7.543 1 97.62 89 ARG A O 1
ATOM 687 N N . VAL A 1 90 ? 17.484 6.527 5.977 1 97.38 90 VAL A N 1
ATOM 688 C CA . VAL A 1 90 ? 17.141 5.324 6.727 1 97.38 90 VAL A CA 1
ATOM 689 C C . VAL A 1 90 ? 18.359 4.422 6.848 1 97.38 90 VAL A C 1
ATOM 691 O O . VAL A 1 90 ? 18.969 4.047 5.84 1 97.38 90 VAL A O 1
ATOM 694 N N . THR A 1 91 ? 18.828 4.168 8.023 1 96.19 91 THR A N 1
ATOM 695 C CA . THR A 1 91 ? 19.844 3.146 8.227 1 96.19 91 THR A CA 1
ATOM 696 C C . THR A 1 91 ? 19.219 1.755 8.242 1 96.19 91 THR A C 1
ATOM 698 O O . THR A 1 91 ? 18.422 1.439 9.133 1 96.19 91 THR A O 1
ATOM 701 N N . GLY A 1 92 ? 19.547 0.919 7.25 1 94.19 92 GLY A N 1
ATOM 702 C CA . GLY A 1 92 ? 18.891 -0.374 7.148 1 94.19 92 GLY A CA 1
ATOM 703 C C . GLY A 1 92 ? 17.438 -0.273 6.707 1 94.19 92 GLY A C 1
ATOM 704 O O . GLY A 1 92 ? 17.156 0.246 5.629 1 94.19 92 GLY A O 1
ATOM 705 N N . THR A 1 93 ? 16.641 -0.786 7.574 1 95.44 93 THR A N 1
ATOM 706 C CA . THR A 1 93 ? 15.195 -0.796 7.332 1 95.44 93 THR A CA 1
ATOM 707 C C . THR A 1 93 ? 14.453 -0.14 8.492 1 95.44 93 THR A C 1
ATOM 709 O O . THR A 1 93 ? 14.828 -0.304 9.656 1 95.44 93 THR A O 1
ATOM 712 N N . GLU A 1 94 ? 13.414 0.635 8.109 1 97.06 94 GLU A N 1
ATOM 713 C CA . GLU A 1 94 ? 12.602 1.306 9.125 1 97.06 94 GLU A CA 1
ATOM 714 C C . GLU A 1 94 ? 11.148 0.857 9.055 1 97.06 94 GLU A C 1
ATOM 716 O O . GLU A 1 94 ? 10.516 0.926 7.996 1 97.06 94 GLU A O 1
ATOM 721 N N . ASP A 1 95 ? 10.609 0.372 10.156 1 97.25 95 ASP A N 1
ATOM 722 C CA . ASP A 1 95 ? 9.195 0.03 10.234 1 97.25 95 ASP A CA 1
ATOM 723 C C . ASP A 1 95 ? 8.336 1.279 10.422 1 97.25 95 ASP A C 1
ATOM 725 O O . ASP A 1 95 ? 8.758 2.236 11.078 1 97.25 95 ASP A O 1
ATOM 729 N N . TYR A 1 96 ? 7.141 1.212 9.812 1 98.12 96 TYR A N 1
ATOM 730 C CA . TYR A 1 96 ? 6.238 2.34 10.008 1 98.12 96 TYR A CA 1
ATOM 731 C C . TYR A 1 96 ? 4.785 1.891 9.961 1 98.12 96 TYR A C 1
ATOM 733 O O . TYR A 1 96 ? 4.488 0.771 9.531 1 98.12 96 TYR A O 1
ATOM 741 N N . THR A 1 97 ? 3.93 2.723 10.5 1 98.06 97 THR A N 1
ATOM 742 C CA . THR A 1 97 ? 2.492 2.611 10.281 1 98.06 97 THR A CA 1
ATOM 743 C C . THR A 1 97 ? 1.97 3.812 9.5 1 98.06 97 THR A C 1
ATOM 745 O O . THR A 1 97 ? 2.527 4.906 9.586 1 98.06 97 THR A O 1
ATOM 748 N N . ILE A 1 98 ? 0.964 3.582 8.695 1 97.69 98 ILE A N 1
ATOM 749 C CA . ILE A 1 98 ? 0.299 4.691 8.023 1 97.69 98 ILE A CA 1
ATOM 750 C C . ILE A 1 98 ? -1.2 4.41 7.926 1 97.69 98 ILE A C 1
ATOM 752 O O . ILE A 1 98 ? -1.62 3.254 7.863 1 97.69 98 ILE A O 1
ATOM 756 N N . MET B 1 1 ? 9.602 -7.703 2.418 1 56.47 1 MET B N 1
ATOM 757 C CA . MET B 1 1 ? 8.938 -7.223 3.627 1 56.47 1 MET B CA 1
ATOM 758 C C . MET B 1 1 ? 7.426 -7.207 3.453 1 56.47 1 MET B C 1
ATOM 760 O O . MET B 1 1 ? 6.926 -6.934 2.359 1 56.47 1 MET B O 1
ATOM 764 N N . THR B 1 2 ? 6.719 -7.672 4.441 1 86.38 2 THR B N 1
ATOM 765 C CA . THR B 1 2 ? 5.297 -7.992 4.418 1 86.38 2 THR B CA 1
ATOM 766 C C . THR B 1 2 ? 4.469 -6.809 4.898 1 86.38 2 THR B C 1
ATOM 768 O O . THR B 1 2 ? 4.879 -6.082 5.809 1 86.38 2 THR B O 1
ATOM 771 N N . VAL B 1 3 ? 3.58 -6.426 4.172 1 96.06 3 VAL B N 1
ATOM 772 C CA . VAL B 1 3 ? 2.582 -5.422 4.527 1 96.06 3 VAL B CA 1
ATOM 773 C C . VAL B 1 3 ? 1.442 -6.082 5.305 1 96.06 3 VAL B C 1
ATOM 775 O O . VAL B 1 3 ? 0.951 -7.145 4.918 1 96.06 3 VAL B O 1
ATOM 778 N N . TYR B 1 4 ? 1.114 -5.496 6.469 1 97.44 4 TYR B N 1
ATOM 779 C CA . TYR B 1 4 ? -0.086 -5.871 7.207 1 97.44 4 TYR B CA 1
ATOM 780 C C . TYR B 1 4 ? -1.164 -4.801 7.074 1 97.44 4 TYR B C 1
ATOM 782 O O . TYR B 1 4 ? -0.894 -3.611 7.262 1 97.44 4 TYR B O 1
ATOM 790 N N . ASP B 1 5 ? -2.328 -5.242 6.703 1 97.56 5 ASP B N 1
ATOM 791 C CA . ASP B 1 5 ? -3.459 -4.34 6.5 1 97.56 5 ASP B CA 1
ATOM 792 C C . ASP B 1 5 ? -4.785 -5.059 6.75 1 97.56 5 ASP B C 1
ATOM 794 O O . ASP B 1 5 ? -4.801 -6.207 7.199 1 97.56 5 ASP B O 1
ATOM 798 N N . SER B 1 6 ? -5.883 -4.359 6.633 1 96.81 6 SER B N 1
ATOM 799 C CA . SER B 1 6 ? -7.215 -4.949 6.688 1 96.81 6 SER B CA 1
ATOM 800 C C . SER B 1 6 ? -8.102 -4.426 5.559 1 96.81 6 SER B C 1
ATOM 802 O O . SER B 1 6 ? -7.793 -3.396 4.953 1 96.81 6 SER B O 1
ATOM 804 N N . VAL B 1 7 ? -9.117 -5.207 5.234 1 96.56 7 VAL B N 1
ATOM 805 C CA . VAL B 1 7 ? -10.023 -4.824 4.152 1 96.56 7 VAL B CA 1
ATOM 806 C C . VAL B 1 7 ? -11.445 -5.234 4.504 1 96.56 7 VAL B C 1
ATOM 808 O O . VAL B 1 7 ? -11.672 -6.312 5.055 1 96.56 7 VAL B O 1
ATOM 811 N N . SER B 1 8 ? -12.391 -4.332 4.266 1 96.06 8 SER B N 1
ATOM 812 C CA . SER B 1 8 ? -13.805 -4.625 4.496 1 96.06 8 SER B CA 1
ATOM 813 C C . SER B 1 8 ? -14.484 -5.113 3.223 1 96.06 8 SER B C 1
ATOM 815 O O . SER B 1 8 ? -13.891 -5.074 2.143 1 96.06 8 SER B O 1
ATOM 817 N N . GLN B 1 9 ? -15.789 -5.586 3.404 1 96.56 9 GLN B N 1
ATOM 818 C CA . GLN B 1 9 ? -16.578 -6.027 2.258 1 96.56 9 GLN B CA 1
ATOM 819 C C . GLN B 1 9 ? -16.641 -4.941 1.188 1 96.56 9 GLN B C 1
ATOM 821 O O . GLN B 1 9 ? -17.062 -3.812 1.468 1 96.56 9 GLN B O 1
ATOM 826 N N . GLY B 1 10 ? -16.156 -5.172 -0 1 95.38 10 GLY B N 1
ATOM 827 C CA . GLY B 1 10 ? -16.312 -4.27 -1.13 1 95.38 10 GLY B CA 1
ATOM 828 C C . GLY B 1 10 ? -15.234 -3.195 -1.183 1 95.38 10 GLY B C 1
ATOM 829 O O . GLY B 1 10 ? -15.195 -2.4 -2.123 1 95.38 10 GLY B O 1
ATOM 830 N N . GLU B 1 11 ? -14.352 -3.191 -0.2 1 94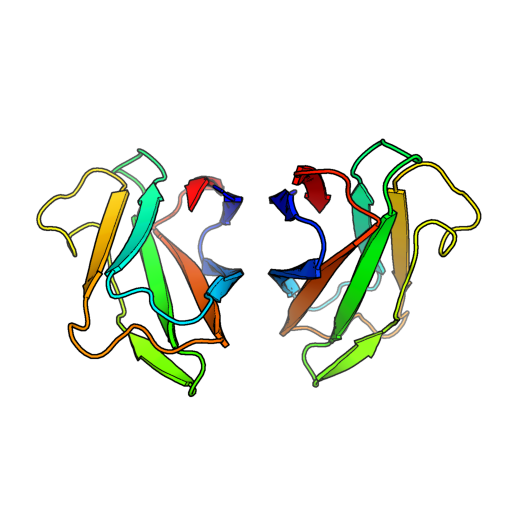.75 11 GLU B N 1
ATOM 831 C CA . GLU B 1 11 ? -13.266 -2.211 -0.167 1 94.75 11 GLU B CA 1
ATOM 832 C C . GLU B 1 11 ? -12.086 -2.666 -1.014 1 94.75 11 GLU B C 1
ATOM 834 O O . GLU B 1 11 ? -11.859 -3.867 -1.188 1 94.75 11 GLU B O 1
ATOM 839 N N . THR B 1 12 ? -11.359 -1.679 -1.547 1 96.38 12 THR B N 1
ATOM 840 C CA . THR B 1 12 ? -10.141 -1.952 -2.295 1 96.38 12 THR B CA 1
ATOM 841 C C . THR B 1 12 ? -8.945 -1.248 -1.655 1 96.38 12 THR B C 1
ATOM 843 O O . THR B 1 12 ? -9 -0.049 -1.375 1 96.38 12 THR B O 1
ATOM 846 N N . ASN B 1 13 ? -7.898 -2.025 -1.403 1 97.31 13 ASN B N 1
ATOM 847 C CA . ASN B 1 13 ? -6.609 -1.499 -0.967 1 97.31 13 ASN B CA 1
ATOM 848 C C . ASN B 1 13 ? -5.547 -1.642 -2.055 1 97.31 13 ASN B C 1
ATOM 850 O O . ASN B 1 13 ? -5.496 -2.656 -2.752 1 97.31 13 ASN B O 1
ATOM 854 N N . LEU B 1 14 ? -4.738 -0.639 -2.148 1 97.94 14 LEU B N 1
ATOM 855 C CA . LEU B 1 14 ? -3.625 -0.683 -3.092 1 97.94 14 LEU B CA 1
ATOM 856 C C . LEU B 1 14 ? -2.289 -0.694 -2.359 1 97.94 14 LEU B C 1
ATOM 858 O O . LEU B 1 14 ? -2.08 0.089 -1.43 1 97.94 14 LEU B O 1
ATOM 862 N N . HIS B 1 15 ? -1.473 -1.598 -2.738 1 98 15 HIS B N 1
ATOM 863 C CA . HIS B 1 15 ? -0.091 -1.66 -2.273 1 98 15 HIS B CA 1
ATOM 864 C C . HIS B 1 15 ? 0.886 -1.638 -3.445 1 98 15 HIS B C 1
ATOM 866 O O . HIS B 1 15 ? 0.568 -2.125 -4.531 1 98 15 HIS B O 1
ATOM 872 N N . GLY B 1 16 ? 2.039 -1.073 -3.238 1 97.5 16 GLY B N 1
ATOM 873 C CA . GLY B 1 16 ? 3.053 -1.051 -4.281 1 97.5 16 GLY B CA 1
ATOM 874 C C . GLY B 1 16 ? 4.465 -1.206 -3.744 1 97.5 16 GLY B C 1
ATOM 875 O O . GLY B 1 16 ? 4.793 -0.67 -2.686 1 97.5 16 GLY B O 1
ATOM 876 N N . LYS B 1 17 ? 5.234 -1.901 -4.457 1 95.69 17 LYS B N 1
ATOM 877 C CA . LYS B 1 17 ? 6.637 -2.137 -4.117 1 95.69 17 LYS B CA 1
ATOM 878 C C . LYS B 1 17 ? 7.527 -2.037 -5.352 1 95.69 17 LYS B C 1
ATOM 880 O O . LYS B 1 17 ? 7.168 -2.523 -6.426 1 95.69 17 LYS B O 1
ATOM 885 N N . TYR B 1 18 ? 8.633 -1.344 -5.16 1 93.19 18 TYR B N 1
ATOM 886 C CA . TYR B 1 18 ? 9.609 -1.276 -6.238 1 93.19 18 TYR B CA 1
ATOM 887 C C . TYR B 1 18 ? 10.398 -2.58 -6.344 1 93.19 18 TYR B C 1
ATOM 889 O O . TYR B 1 18 ? 10.867 -3.111 -5.336 1 93.19 18 TYR B O 1
ATOM 897 N N . VAL B 1 19 ? 10.375 -3.076 -7.516 1 93.19 19 VAL B N 1
ATOM 898 C CA . VAL B 1 19 ? 11.156 -4.266 -7.84 1 93.19 19 VAL B CA 1
ATOM 899 C C . VAL B 1 19 ? 12.383 -3.869 -8.656 1 93.19 19 VAL B C 1
ATOM 901 O O . VAL B 1 19 ? 12.266 -3.213 -9.688 1 93.19 19 VAL B O 1
ATOM 904 N N . GLY B 1 20 ? 13.531 -4.172 -8.203 1 92.06 20 GLY B N 1
ATOM 905 C CA . GLY B 1 20 ? 14.781 -3.85 -8.875 1 92.06 20 GLY B CA 1
ATOM 906 C C . GLY B 1 20 ? 15.078 -4.762 -10.047 1 92.06 20 GLY B C 1
ATOM 907 O O . GLY B 1 20 ? 14.305 -5.676 -10.344 1 92.06 20 GLY B O 1
ATOM 908 N N . SER B 1 21 ? 16.156 -4.457 -10.781 1 93.38 21 SER B N 1
ATOM 909 C CA . SER B 1 21 ? 16.547 -5.23 -11.953 1 93.38 21 SER B CA 1
ATOM 910 C C . SER B 1 21 ? 17.188 -6.555 -11.555 1 93.38 21 SER B C 1
ATOM 912 O O . SER B 1 21 ? 17.641 -6.715 -10.414 1 93.38 21 SER B O 1
ATOM 914 N N . GLY B 1 22 ? 17.094 -7.539 -12.469 1 93.44 22 GLY B N 1
ATOM 915 C CA . GLY B 1 22 ? 17.875 -8.75 -12.305 1 93.44 22 GLY B CA 1
ATOM 916 C C . GLY B 1 22 ? 17.094 -9.891 -11.68 1 93.44 22 GLY B C 1
ATOM 917 O O . GLY B 1 22 ? 17.578 -11.023 -11.617 1 93.44 22 GLY B O 1
ATOM 918 N N . LEU B 1 23 ? 15.953 -9.547 -11.141 1 94.38 23 LEU B N 1
ATOM 919 C CA . LEU B 1 23 ? 15.141 -10.602 -10.547 1 94.38 23 LEU B CA 1
ATOM 920 C C . LEU B 1 23 ? 14.484 -11.453 -11.625 1 94.38 23 LEU B C 1
ATOM 922 O O . LEU B 1 23 ? 14.078 -10.938 -12.664 1 94.38 23 LEU B O 1
ATOM 926 N N . THR B 1 24 ? 14.422 -12.734 -11.43 1 97.12 24 THR B N 1
ATOM 927 C CA . THR B 1 24 ? 13.75 -13.609 -12.383 1 97.12 24 THR B CA 1
ATOM 928 C C . THR B 1 24 ? 12.5 -14.219 -11.766 1 97.12 24 THR B C 1
ATOM 930 O O . THR B 1 24 ? 11.734 -14.914 -12.445 1 97.12 24 THR B O 1
ATOM 933 N N . LEU B 1 25 ? 12.297 -13.969 -10.453 1 97.25 25 LEU B N 1
ATOM 934 C CA . LEU B 1 25 ? 11.141 -14.5 -9.734 1 97.25 25 LEU B CA 1
ATOM 935 C C . LEU B 1 25 ? 10.586 -13.477 -8.75 1 97.25 25 LEU B C 1
ATOM 937 O O . LEU B 1 25 ? 11.344 -12.867 -7.992 1 97.25 25 LEU B O 1
ATOM 941 N N . LEU B 1 26 ? 9.32 -13.211 -8.883 1 95.81 26 LEU B N 1
ATOM 942 C CA . LEU B 1 26 ? 8.594 -12.398 -7.914 1 95.81 26 LEU B CA 1
ATOM 943 C C . LEU B 1 26 ? 7.516 -13.219 -7.215 1 95.81 26 LEU B C 1
ATOM 945 O O . LEU B 1 26 ? 6.523 -13.609 -7.84 1 95.81 26 LEU B O 1
ATOM 949 N N . ALA B 1 27 ? 7.758 -13.461 -5.906 1 96.25 27 ALA B N 1
ATOM 950 C CA . ALA B 1 27 ? 6.777 -14.188 -5.105 1 96.25 27 ALA B CA 1
ATOM 951 C C . ALA B 1 27 ? 5.75 -13.227 -4.504 1 96.25 27 ALA B C 1
ATOM 953 O O . ALA B 1 27 ? 6.113 -12.219 -3.895 1 96.25 27 ALA B O 1
ATOM 954 N N . VAL B 1 28 ? 4.5 -13.484 -4.711 1 97.44 28 VAL B N 1
ATOM 955 C CA . VAL B 1 28 ? 3.398 -12.727 -4.129 1 97.44 28 VAL B CA 1
ATOM 956 C C . VAL B 1 28 ? 2.574 -13.633 -3.217 1 97.44 28 VAL B C 1
ATOM 958 O O . VAL B 1 28 ? 2.062 -14.664 -3.652 1 97.44 28 VAL B O 1
ATOM 961 N N . ASP B 1 29 ? 2.492 -13.242 -1.967 1 98.25 29 ASP B N 1
ATOM 962 C CA . ASP B 1 29 ? 1.816 -14.047 -0.951 1 98.25 29 ASP B CA 1
ATOM 963 C C . ASP B 1 29 ? 0.769 -13.219 -0.208 1 98.25 29 ASP B C 1
ATOM 965 O O . ASP B 1 29 ? 1.092 -12.516 0.749 1 98.25 29 ASP B O 1
ATOM 969 N N . LEU B 1 30 ? -0.486 -13.25 -0.608 1 98.5 30 LEU B N 1
ATOM 970 C CA . LEU B 1 30 ? -1.611 -12.68 0.122 1 98.5 30 LEU B CA 1
ATOM 971 C C . LEU B 1 30 ? -2.227 -13.703 1.065 1 98.5 30 LEU B C 1
ATOM 973 O O . LEU B 1 30 ? -2.709 -14.75 0.622 1 98.5 30 LEU B O 1
ATOM 977 N N . ASN B 1 31 ? -2.217 -13.406 2.33 1 98.62 31 ASN B N 1
ATOM 978 C CA . ASN B 1 31 ? -2.629 -14.375 3.336 1 98.62 31 ASN B CA 1
ATOM 979 C C . ASN B 1 31 ? -3.586 -13.758 4.352 1 98.62 31 ASN B C 1
ATOM 981 O O . ASN B 1 31 ? -3.242 -12.789 5.023 1 98.62 31 ASN B O 1
ATOM 985 N N . TRP B 1 32 ? -4.781 -14.227 4.48 1 98.12 32 TRP B N 1
ATOM 986 C CA . TRP B 1 32 ? -5.711 -13.758 5.5 1 98.12 32 TRP B CA 1
ATOM 987 C C . TRP B 1 32 ? -6.199 -14.906 6.371 1 98.12 32 TRP B C 1
ATOM 989 O O . TRP B 1 32 ? -6.938 -14.695 7.336 1 98.12 32 TRP B O 1
ATOM 999 N N . GLY B 1 33 ? -5.863 -16.125 6.062 1 96.94 33 GLY B N 1
ATOM 1000 C CA . GLY B 1 33 ? -5.918 -17.281 6.934 1 96.94 33 GLY B CA 1
ATOM 1001 C C . GLY B 1 33 ? -7.332 -17.75 7.223 1 96.94 33 GLY B C 1
ATOM 1002 O O . GLY B 1 33 ? -7.551 -18.578 8.109 1 96.94 33 GLY B O 1
ATOM 1003 N N . ASP B 1 34 ? -8.352 -17.188 6.695 1 91.31 34 ASP B N 1
ATOM 1004 C CA . ASP B 1 34 ? -9.758 -17.484 6.957 1 91.31 34 ASP B CA 1
ATOM 1005 C C . ASP B 1 34 ? -10.492 -17.828 5.668 1 91.31 34 ASP B C 1
ATOM 1007 O O . ASP B 1 34 ? -10.836 -16.938 4.883 1 91.31 34 ASP B O 1
ATOM 1011 N N . SER B 1 35 ? -10.883 -19.094 5.484 1 92.44 35 SER B N 1
ATOM 1012 C CA . SER B 1 35 ? -11.492 -19.531 4.23 1 92.44 35 SER B CA 1
ATOM 1013 C C . SER B 1 35 ? -12.969 -19.156 4.18 1 92.44 35 SER B C 1
ATOM 1015 O O . SER B 1 35 ? -13.617 -19.312 3.145 1 92.44 35 SER B O 1
ATOM 1017 N N . THR B 1 36 ? -13.453 -18.641 5.266 1 95.38 36 THR B N 1
ATOM 1018 C CA . THR B 1 36 ? -14.844 -18.219 5.246 1 95.38 36 THR B CA 1
ATOM 1019 C C . THR B 1 36 ? -14.992 -16.891 4.504 1 95.38 36 THR B C 1
ATOM 1021 O O . THR B 1 36 ? -16.062 -16.594 3.965 1 95.38 36 THR B O 1
ATOM 1024 N N . ASP B 1 37 ? -13.914 -16.109 4.527 1 96.81 37 ASP B N 1
ATOM 1025 C CA . ASP B 1 37 ? -13.859 -14.883 3.734 1 96.81 37 ASP B CA 1
ATOM 1026 C C . ASP B 1 37 ? -13.047 -15.094 2.457 1 96.81 37 ASP B C 1
ATOM 1028 O O . ASP B 1 37 ? -12.328 -16.078 2.326 1 96.81 37 ASP B O 1
ATOM 1032 N N . SER B 1 38 ? -13.273 -14.234 1.519 1 97.44 38 SER B N 1
ATOM 1033 C CA . SER B 1 38 ? -12.547 -14.312 0.258 1 97.44 38 SER B CA 1
ATOM 1034 C C . SER B 1 38 ? -12.078 -12.93 -0.196 1 97.44 38 SER B C 1
ATOM 1036 O O . SER B 1 38 ? -12.852 -11.969 -0.166 1 97.44 38 SER B O 1
ATOM 1038 N N . LEU B 1 39 ? -10.828 -12.922 -0.493 1 98.5 39 LEU B N 1
ATOM 1039 C CA . LEU B 1 39 ? -10.242 -11.719 -1.081 1 98.5 39 LEU B CA 1
ATOM 1040 C C . LEU B 1 39 ? -9.883 -11.953 -2.545 1 98.5 39 LEU B C 1
ATOM 1042 O O . LEU B 1 39 ? -9.734 -13.102 -2.979 1 98.5 39 LEU B O 1
ATOM 1046 N N . ARG B 1 40 ? -9.867 -10.82 -3.309 1 98.75 40 ARG B N 1
ATOM 1047 C CA . ARG B 1 40 ? -9.398 -10.844 -4.691 1 98.75 40 ARG B CA 1
ATOM 1048 C C . ARG B 1 40 ? -8.102 -10.055 -4.844 1 98.75 40 ARG B C 1
ATOM 1050 O O . ARG B 1 40 ? -7.961 -8.961 -4.281 1 98.75 40 ARG B O 1
ATOM 1057 N N . LEU B 1 41 ? -7.203 -10.672 -5.633 1 98.75 41 LEU B N 1
ATOM 1058 C CA . LEU B 1 41 ? -5.922 -10.031 -5.902 1 98.75 41 LEU B CA 1
ATOM 1059 C C . LEU B 1 41 ? -5.777 -9.711 -7.387 1 98.75 41 LEU B C 1
ATOM 1061 O O . LEU B 1 41 ? -6.047 -10.562 -8.234 1 98.75 41 LEU B O 1
ATOM 1065 N N . LYS B 1 42 ? -5.465 -8.492 -7.688 1 98.69 42 LYS B N 1
ATOM 1066 C CA . LYS B 1 42 ? -4.953 -8.094 -8.992 1 98.69 42 LYS B CA 1
ATOM 1067 C C . LYS B 1 42 ? -3.539 -7.527 -8.883 1 98.69 42 LYS B C 1
ATOM 1069 O O . LYS B 1 42 ? -3.219 -6.828 -7.918 1 98.69 42 LYS B O 1
ATOM 1074 N N . ILE B 1 43 ? -2.74 -7.855 -9.906 1 98.56 43 ILE B N 1
ATOM 1075 C CA . ILE B 1 43 ? -1.357 -7.391 -9.922 1 98.56 43 ILE B CA 1
ATOM 1076 C C . ILE B 1 43 ? -1.105 -6.578 -11.195 1 98.56 43 ILE B C 1
ATOM 1078 O O . ILE B 1 43 ? -1.479 -6.996 -12.289 1 98.56 43 ILE B O 1
ATOM 1082 N N . TYR B 1 44 ? -0.587 -5.43 -11.023 1 98.25 44 TYR B N 1
ATOM 1083 C CA . TYR B 1 44 ? -0.224 -4.574 -12.148 1 98.25 44 TYR B CA 1
ATOM 1084 C C . TYR B 1 44 ? 1.29 -4.492 -12.305 1 98.25 44 TYR B C 1
ATOM 1086 O O . TYR B 1 44 ? 2 -4.156 -11.352 1 98.25 44 TYR B O 1
ATOM 1094 N N . THR B 1 45 ? 1.735 -4.723 -13.508 1 98.31 45 THR B N 1
ATOM 1095 C CA . THR B 1 45 ? 3.156 -4.574 -13.805 1 98.31 45 THR B CA 1
ATOM 1096 C C . THR B 1 45 ? 3.535 -3.1 -13.922 1 98.31 45 THR B C 1
ATOM 1098 O O . THR B 1 45 ? 2.664 -2.238 -14.055 1 98.31 45 THR B O 1
ATOM 1101 N N . PRO B 1 46 ? 4.816 -2.883 -13.859 1 97.5 46 PRO B N 1
ATOM 1102 C CA . PRO B 1 46 ? 5.25 -1.491 -13.992 1 97.5 46 PRO B CA 1
ATOM 1103 C C . PRO B 1 46 ? 4.789 -0.856 -15.305 1 97.5 46 PRO B C 1
ATOM 1105 O O . PRO B 1 46 ? 4.508 0.343 -15.352 1 97.5 46 PRO B O 1
ATOM 1108 N N . SER B 1 47 ? 4.598 -1.654 -16.312 1 97.62 47 SER B N 1
ATOM 1109 C CA . SER B 1 47 ? 4.195 -1.138 -17.609 1 97.62 47 SER B CA 1
ATOM 1110 C C . SER B 1 47 ? 2.676 -1.055 -17.719 1 97.62 47 SER B C 1
ATOM 1112 O O . SER B 1 47 ? 2.148 -0.596 -18.734 1 97.62 47 SER B O 1
ATOM 1114 N N . GLY B 1 48 ? 2.051 -1.567 -16.703 1 96.38 48 GLY B N 1
ATOM 1115 C CA . GLY B 1 48 ? 0.611 -1.361 -16.672 1 96.38 48 GLY B CA 1
ATOM 1116 C C . GLY B 1 48 ? -0.177 -2.602 -17.047 1 96.38 48 GLY B C 1
ATOM 1117 O O . GLY B 1 48 ? -1.41 -2.588 -17.031 1 96.38 48 GLY B O 1
ATOM 1118 N N . SER B 1 49 ? 0.507 -3.676 -17.422 1 97.12 49 SER B N 1
ATOM 1119 C CA . SER B 1 49 ? -0.209 -4.922 -17.672 1 97.12 49 SER B CA 1
ATOM 1120 C C . SER B 1 49 ? -0.857 -5.449 -16.391 1 97.12 49 SER B C 1
ATOM 1122 O O . SER B 1 49 ? -0.328 -5.254 -15.305 1 97.12 49 SER B O 1
ATOM 1124 N N . VAL B 1 50 ? -2.014 -6.137 -16.609 1 98 50 VAL B N 1
ATOM 1125 C CA . VAL B 1 50 ? -2.76 -6.645 -15.461 1 98 50 VAL B CA 1
ATOM 1126 C C . VAL B 1 50 ? -2.645 -8.164 -15.406 1 98 50 VAL B C 1
ATOM 1128 O O . VAL B 1 50 ? -2.875 -8.852 -16.406 1 98 50 VAL B O 1
ATOM 1131 N N . LEU B 1 51 ? -2.178 -8.672 -14.289 1 97.44 51 LEU B N 1
ATOM 1132 C CA . LEU B 1 51 ? -2.205 -10.094 -13.969 1 97.44 51 LEU B CA 1
ATOM 1133 C C . LEU B 1 51 ? -3.348 -10.414 -13.008 1 97.44 51 LEU B C 1
ATOM 1135 O O . LEU B 1 51 ? -3.443 -9.82 -11.93 1 97.44 51 LEU B O 1
ATOM 1139 N N . GLY B 1 52 ? -4.188 -11.406 -13.344 1 97.25 52 GLY B N 1
ATOM 1140 C CA . GLY B 1 52 ? -5.398 -11.695 -12.594 1 97.25 52 GLY B CA 1
ATOM 1141 C C . GLY B 1 52 ? -6.668 -11.367 -13.359 1 97.25 52 GLY B C 1
ATOM 1142 O O . GLY B 1 52 ? -6.648 -11.258 -14.586 1 97.25 52 GLY B O 1
ATOM 1143 N N . SER B 1 53 ? -7.738 -11.398 -12.609 1 98.5 53 SER B N 1
ATOM 1144 C CA . SER B 1 53 ? -7.977 -11.445 -11.172 1 98.5 53 SER B CA 1
ATOM 1145 C C . SER B 1 53 ? -7.746 -12.852 -10.625 1 98.5 53 SER B C 1
ATOM 1147 O O . SER B 1 53 ? -8.109 -13.844 -11.258 1 98.5 53 SER B O 1
ATOM 1149 N N . TYR B 1 54 ? -7.129 -12.859 -9.375 1 98.62 54 TYR B N 1
ATOM 1150 C CA . TYR B 1 54 ? -6.898 -14.109 -8.656 1 98.62 54 TYR B CA 1
ATOM 1151 C C . TYR B 1 54 ? -7.805 -14.211 -7.438 1 98.62 54 TYR B C 1
ATOM 1153 O O . TYR B 1 54 ? -8.023 -13.219 -6.734 1 98.62 54 TYR B O 1
ATOM 1161 N N . TYR B 1 55 ? -8.344 -15.328 -7.242 1 98.25 55 TYR B N 1
ATOM 1162 C CA . TYR B 1 55 ? -9.156 -15.625 -6.07 1 98.25 55 TYR B CA 1
ATOM 1163 C C . TYR B 1 55 ? -8.516 -16.719 -5.223 1 98.25 55 TYR B C 1
ATOM 1165 O O . TYR B 1 55 ? -7.406 -17.172 -5.523 1 98.25 55 TYR B O 1
ATOM 1173 N N . ASP B 1 56 ? -9.141 -17.078 -4.102 1 97.94 56 ASP B N 1
ATOM 1174 C CA . ASP B 1 56 ? -8.57 -17.984 -3.111 1 97.94 56 ASP B CA 1
ATOM 1175 C C . ASP B 1 56 ? -8.102 -19.281 -3.766 1 97.94 56 ASP B C 1
ATOM 1177 O O . ASP B 1 56 ? -7.125 -19.891 -3.328 1 97.94 56 ASP B O 1
ATOM 1181 N N . ASN B 1 57 ? -8.688 -19.688 -4.836 1 97.19 57 ASN B N 1
ATOM 1182 C CA . ASN B 1 57 ? -8.367 -20.969 -5.453 1 97.19 57 ASN B CA 1
ATOM 1183 C C . ASN B 1 57 ? -7.273 -20.828 -6.504 1 97.19 57 ASN B C 1
ATOM 1185 O O . ASN B 1 57 ? -6.91 -21.812 -7.16 1 97.19 57 ASN B O 1
ATOM 1189 N N . ALA B 1 58 ? -6.723 -19.703 -6.703 1 97 58 ALA B N 1
ATOM 1190 C CA . ALA B 1 58 ? -5.801 -19.406 -7.801 1 97 58 ALA B CA 1
ATOM 1191 C C . ALA B 1 58 ? -4.543 -20.281 -7.703 1 97 58 ALA B C 1
ATOM 1193 O O . ALA B 1 58 ? -3.912 -20.578 -8.719 1 97 58 ALA B O 1
ATOM 1194 N N . ASP B 1 59 ? -4.141 -20.703 -6.453 1 96.44 59 ASP B N 1
ATOM 1195 C CA . ASP B 1 59 ? -2.922 -21.5 -6.289 1 96.44 59 ASP B CA 1
ATOM 1196 C C . ASP B 1 59 ? -3.248 -22.969 -6.02 1 96.44 59 ASP B C 1
ATOM 1198 O O . ASP B 1 59 ? -2.389 -23.719 -5.566 1 96.44 59 ASP B O 1
ATOM 1202 N N . GLY B 1 60 ? -4.574 -23.344 -6.219 1 96.25 60 GLY B N 1
ATOM 1203 C CA . GLY B 1 60 ? -4.984 -24.75 -6.168 1 96.25 60 GLY B CA 1
ATOM 1204 C C . GLY B 1 60 ? -5.551 -25.156 -4.82 1 96.25 60 GLY B C 1
ATOM 1205 O O . GLY B 1 60 ? -5.852 -26.328 -4.594 1 96.25 60 GLY B O 1
ATOM 1206 N N . ALA B 1 61 ? -5.621 -24.109 -3.879 1 95.75 61 ALA B N 1
ATOM 1207 C CA . ALA B 1 61 ? -6.16 -24.391 -2.551 1 95.75 61 ALA B CA 1
ATOM 1208 C C . ALA B 1 61 ? -7.137 -23.297 -2.117 1 95.75 61 ALA B C 1
ATOM 1210 O O . ALA B 1 61 ? -7.055 -22.156 -2.586 1 95.75 61 ALA B O 1
ATOM 1211 N N . ILE B 1 62 ? -8.117 -23.656 -1.365 1 95.94 62 ILE B N 1
ATOM 1212 C CA . ILE B 1 62 ? -9 -22.703 -0.698 1 95.94 62 ILE B CA 1
ATOM 1213 C C . ILE B 1 62 ? -8.703 -22.688 0.799 1 95.94 62 ILE B C 1
ATOM 1215 O O . ILE B 1 62 ? -9.227 -23.516 1.551 1 95.94 62 ILE B O 1
ATOM 1219 N N . ASP B 1 63 ? -7.82 -21.75 1.263 1 97.88 63 ASP B N 1
ATOM 1220 C CA . ASP B 1 63 ? -7.352 -21.734 2.646 1 97.88 63 ASP B CA 1
ATOM 1221 C C . ASP B 1 63 ? -7.094 -20.312 3.121 1 97.88 63 ASP B C 1
ATOM 1223 O O . ASP B 1 63 ? -6.398 -20.094 4.117 1 97.88 63 ASP B O 1
ATOM 1227 N N . GLY B 1 64 ? -7.582 -19.344 2.461 1 98.06 64 GLY B N 1
ATOM 1228 C CA . GLY B 1 64 ? -7.387 -17.953 2.832 1 98.06 64 GLY B CA 1
ATOM 1229 C C . GLY B 1 64 ? -6.004 -17.422 2.488 1 98.06 64 GLY B C 1
ATOM 1230 O O . GLY B 1 64 ? -5.41 -16.672 3.264 1 98.06 64 GLY B O 1
ATOM 1231 N N . ARG B 1 65 ? -5.512 -17.922 1.347 1 98.25 65 ARG B N 1
ATOM 1232 C CA . ARG B 1 65 ? -4.168 -17.531 0.925 1 98.25 65 ARG B CA 1
ATOM 1233 C C . ARG B 1 65 ? -4.023 -17.625 -0.59 1 98.25 65 ARG B C 1
ATOM 1235 O O . ARG B 1 65 ? -4.523 -18.562 -1.212 1 98.25 65 ARG B O 1
ATOM 1242 N N . ILE B 1 66 ? -3.504 -16.641 -1.21 1 98.31 66 ILE B N 1
ATOM 1243 C CA . ILE B 1 66 ? -3.084 -16.672 -2.605 1 98.31 66 ILE B CA 1
ATOM 1244 C C . ILE B 1 66 ? -1.562 -16.578 -2.689 1 98.31 66 ILE B C 1
ATOM 1246 O O . ILE B 1 66 ? -0.983 -15.539 -2.354 1 98.31 66 ILE B O 1
ATOM 1250 N N . LEU B 1 67 ? -0.959 -17.641 -3.025 1 97.88 67 LEU B N 1
ATOM 1251 C CA . LEU B 1 67 ? 0.488 -17.688 -3.201 1 97.88 67 LEU B CA 1
ATOM 1252 C C . LEU B 1 67 ? 0.853 -17.828 -4.676 1 97.88 67 LEU B C 1
ATOM 1254 O O . LEU B 1 67 ? 0.517 -18.844 -5.309 1 97.88 67 LEU B O 1
ATOM 1258 N N . LEU B 1 68 ? 1.485 -16.797 -5.246 1 97.62 68 LEU B N 1
ATOM 1259 C CA . LEU B 1 68 ? 1.844 -16.797 -6.66 1 97.62 68 LEU B CA 1
ATOM 1260 C C . LEU B 1 68 ? 3.346 -16.594 -6.84 1 97.62 68 LEU B C 1
ATOM 1262 O O . LEU B 1 68 ? 3.975 -15.852 -6.086 1 97.62 68 LEU B O 1
ATOM 1266 N N . ASN B 1 69 ? 3.895 -17.281 -7.859 1 96.81 69 ASN B N 1
ATOM 1267 C CA . ASN B 1 69 ? 5.25 -17.047 -8.344 1 96.81 69 ASN B CA 1
ATOM 1268 C C . ASN B 1 69 ? 5.246 -16.516 -9.773 1 96.81 69 ASN B C 1
ATOM 1270 O O . ASN B 1 69 ? 4.895 -17.25 -10.711 1 96.81 69 ASN B O 1
ATOM 1274 N N . ILE B 1 70 ? 5.594 -15.297 -9.922 1 95.5 70 ILE B N 1
ATOM 1275 C CA . ILE B 1 70 ? 5.738 -14.695 -11.242 1 95.5 70 ILE B CA 1
ATOM 1276 C C . ILE B 1 70 ? 7.176 -14.852 -11.734 1 95.5 70 ILE B C 1
ATOM 1278 O O . ILE B 1 70 ? 8.102 -14.273 -11.164 1 95.5 70 ILE B O 1
ATOM 1282 N N . GLN B 1 71 ? 7.254 -15.648 -12.781 1 96.19 71 GLN B N 1
ATOM 1283 C CA . GLN B 1 71 ? 8.594 -15.984 -13.258 1 96.19 71 GLN B CA 1
ATOM 1284 C C . GLN B 1 71 ? 8.805 -15.492 -14.688 1 96.19 71 GLN B C 1
ATOM 1286 O O . GLN B 1 71 ? 7.879 -15.5 -15.5 1 96.19 71 GLN B O 1
ATOM 1291 N N . ASN B 1 72 ? 9.898 -14.977 -14.883 1 95.69 72 ASN B N 1
ATOM 1292 C CA . ASN B 1 72 ? 10.391 -14.633 -16.203 1 95.69 72 ASN B CA 1
ATOM 1293 C C . ASN B 1 72 ? 11.898 -14.852 -16.312 1 95.69 72 ASN B C 1
ATOM 1295 O O . ASN B 1 72 ? 12.68 -14.102 -15.734 1 95.69 72 ASN B O 1
ATOM 1299 N N . SER B 1 73 ? 12.312 -15.828 -17.094 1 94.81 73 SER B N 1
ATOM 1300 C CA . SER B 1 73 ? 13.727 -16.172 -17.203 1 94.81 73 SER B CA 1
ATOM 1301 C C . SER B 1 73 ? 14.539 -15.008 -17.766 1 94.81 73 SER B C 1
ATOM 1303 O O . SER B 1 73 ? 15.734 -14.891 -17.484 1 94.81 73 SER B O 1
ATOM 1305 N N . ASN B 1 74 ? 13.844 -14.102 -18.531 1 94.75 74 ASN B N 1
ATOM 1306 C CA . ASN B 1 74 ? 14.523 -12.953 -19.109 1 94.75 74 ASN B CA 1
ATOM 1307 C C . ASN B 1 74 ? 14.547 -11.773 -18.141 1 94.75 74 ASN B C 1
ATOM 1309 O O . ASN B 1 74 ? 15.078 -10.711 -18.469 1 94.75 74 ASN B O 1
ATOM 1313 N N . GLY B 1 75 ? 13.883 -11.969 -16.969 1 96.69 75 GLY B N 1
ATOM 1314 C CA . GLY B 1 75 ? 13.883 -10.93 -15.953 1 96.69 75 GLY B CA 1
ATOM 1315 C C . GLY B 1 75 ? 12.5 -10.391 -15.641 1 96.69 75 GLY B C 1
ATOM 1316 O O . GLY B 1 75 ? 11.672 -10.242 -16.547 1 96.69 75 GLY B O 1
ATOM 1317 N N . ILE B 1 76 ? 12.305 -10.188 -14.406 1 96.62 76 ILE B N 1
ATOM 1318 C CA . ILE B 1 76 ? 11.102 -9.477 -13.977 1 96.62 76 ILE B CA 1
ATOM 1319 C C . ILE B 1 76 ? 11.227 -7.996 -14.305 1 96.62 76 ILE B C 1
ATOM 1321 O O . ILE B 1 76 ? 12.289 -7.398 -14.109 1 96.62 76 ILE B O 1
ATOM 1325 N N . GLU B 1 77 ? 10.156 -7.445 -14.828 1 96.56 77 GLU B N 1
ATOM 1326 C CA . GLU B 1 77 ? 10.172 -6.031 -15.188 1 96.56 77 GLU B CA 1
ATOM 1327 C C . GLU B 1 77 ? 10.539 -5.16 -13.992 1 96.56 77 GLU B C 1
ATOM 1329 O O . GLU B 1 77 ? 9.898 -5.23 -12.945 1 96.56 77 GLU B O 1
ATOM 1334 N N . PRO B 1 78 ? 11.625 -4.398 -14.102 1 96.25 78 PRO B N 1
ATOM 1335 C CA . PRO B 1 78 ? 11.914 -3.469 -13.008 1 96.25 78 PRO B CA 1
ATOM 1336 C C . PRO B 1 78 ? 10.906 -2.326 -12.922 1 96.25 78 PRO B C 1
ATOM 1338 O O . PRO B 1 78 ? 10.352 -1.906 -13.945 1 96.25 78 PRO B O 1
ATOM 1341 N N . GLY B 1 79 ? 10.68 -1.858 -11.742 1 95.5 79 GLY B N 1
ATOM 1342 C CA . GLY B 1 79 ? 9.734 -0.778 -11.516 1 95.5 79 GLY B CA 1
ATOM 1343 C C . GLY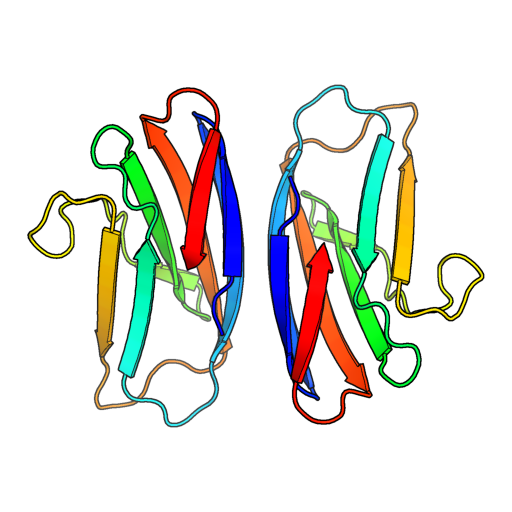 B 1 79 ? 8.75 -1.069 -10.391 1 95.5 79 GLY B C 1
ATOM 1344 O O . GLY B 1 79 ? 8.938 -2.02 -9.625 1 95.5 79 GLY B O 1
ATOM 1345 N N . THR B 1 80 ? 7.812 -0.254 -10.234 1 95.56 80 THR B N 1
ATOM 1346 C CA . THR B 1 80 ? 6.84 -0.402 -9.156 1 95.56 80 THR B CA 1
ATOM 1347 C C . THR B 1 80 ? 5.707 -1.336 -9.57 1 95.56 80 THR B C 1
ATOM 1349 O O . THR B 1 80 ? 4.996 -1.062 -10.547 1 95.56 80 THR B O 1
ATOM 1352 N N . TRP B 1 81 ? 5.672 -2.412 -8.859 1 97.5 81 TRP B N 1
ATOM 1353 C CA . TRP B 1 81 ? 4.559 -3.342 -9.008 1 97.5 81 TRP B CA 1
ATOM 1354 C C . TRP B 1 81 ? 3.434 -3.006 -8.039 1 97.5 81 TRP B C 1
ATOM 1356 O O . TRP B 1 81 ? 3.689 -2.672 -6.875 1 97.5 81 TRP B O 1
ATOM 1366 N N . LYS B 1 82 ? 2.203 -3.098 -8.508 1 98.12 82 LYS B N 1
ATOM 1367 C CA . LYS B 1 82 ? 1.059 -2.773 -7.66 1 98.12 82 LYS B CA 1
ATOM 1368 C C . LYS B 1 82 ? 0.206 -4.012 -7.391 1 98.12 82 LYS B C 1
ATOM 1370 O O . LYS B 1 82 ? 0.017 -4.844 -8.281 1 98.12 82 LYS B O 1
ATOM 1375 N N . TYR B 1 83 ? -0.307 -4.066 -6.211 1 98.31 83 TYR B N 1
ATOM 1376 C CA . TYR B 1 83 ? -1.142 -5.164 -5.727 1 98.31 83 TYR B CA 1
ATOM 1377 C C . TYR B 1 83 ? -2.463 -4.641 -5.18 1 98.31 83 TYR B C 1
ATOM 1379 O O . TYR B 1 83 ? -2.492 -3.984 -4.133 1 98.31 83 TYR B O 1
ATOM 1387 N N . GLU B 1 84 ? -3.469 -4.879 -5.906 1 98.31 84 GLU B N 1
ATOM 1388 C CA . GLU B 1 84 ? -4.805 -4.461 -5.5 1 98.31 84 GLU B CA 1
ATOM 1389 C C . GLU B 1 84 ? -5.535 -5.578 -4.758 1 98.31 84 GLU B C 1
ATOM 1391 O O . GLU B 1 84 ? -5.766 -6.652 -5.316 1 98.31 84 GLU B O 1
ATOM 1396 N N . VAL B 1 85 ? -5.852 -5.324 -3.494 1 98.31 85 VAL B N 1
ATOM 1397 C CA . VAL B 1 85 ? -6.566 -6.289 -2.662 1 98.31 85 VAL B CA 1
ATOM 1398 C C . VAL B 1 85 ? -8.008 -5.836 -2.471 1 98.31 85 VAL B C 1
ATOM 1400 O O . VAL B 1 85 ? -8.258 -4.715 -2.018 1 98.31 85 VAL B O 1
ATOM 1403 N N . TYR B 1 86 ? -8.953 -6.719 -2.838 1 98.19 86 TYR B N 1
ATOM 1404 C CA . TYR B 1 86 ? -10.375 -6.41 -2.799 1 98.19 86 TYR B CA 1
ATOM 1405 C C . TYR B 1 86 ? -11.117 -7.355 -1.861 1 98.19 86 TYR B C 1
ATOM 1407 O O . TYR B 1 86 ? -10.922 -8.57 -1.921 1 98.19 86 TYR B O 1
ATOM 1415 N N . GLY B 1 87 ? -11.93 -6.801 -0.979 1 98.06 87 GLY B N 1
ATOM 1416 C CA . GLY B 1 87 ? -12.805 -7.629 -0.162 1 98.06 87 GLY B CA 1
ATOM 1417 C C . GLY B 1 87 ? -13.977 -8.211 -0.94 1 98.06 87 GLY B C 1
ATOM 1418 O O . GLY B 1 87 ? -15.039 -7.598 -1.021 1 98.06 87 GLY B O 1
ATOM 1419 N N . TYR B 1 88 ? -13.828 -9.414 -1.392 1 98.06 88 TYR B N 1
ATOM 1420 C CA . TYR B 1 88 ? -14.797 -10.055 -2.271 1 98.06 88 TYR B CA 1
ATOM 1421 C C . TYR B 1 88 ? -15.961 -10.633 -1.474 1 98.06 88 TYR B C 1
ATOM 1423 O O . TYR B 1 88 ? -17.125 -10.461 -1.843 1 98.06 88 TYR B O 1
ATOM 1431 N N . ARG B 1 89 ? -15.797 -11.383 -0.499 1 97.62 89 ARG B N 1
ATOM 1432 C CA . ARG B 1 89 ? -16.734 -11.867 0.517 1 97.62 89 ARG B CA 1
ATOM 1433 C C . ARG B 1 89 ? -16.109 -11.789 1.908 1 97.62 89 ARG B C 1
ATOM 1435 O O . ARG B 1 89 ? -15.336 -12.664 2.305 1 97.62 89 ARG B O 1
ATOM 1442 N N . VAL B 1 90 ? -16.438 -10.672 2.547 1 97.31 90 VAL B N 1
ATOM 1443 C CA . VAL B 1 90 ? -15.836 -10.391 3.846 1 97.31 90 VAL B CA 1
ATOM 1444 C C . VAL B 1 90 ? -16.922 -10 4.848 1 97.31 90 VAL B C 1
ATOM 1446 O O . VAL B 1 90 ? -17.688 -9.062 4.605 1 97.31 90 VAL B O 1
ATOM 1449 N N . THR B 1 91 ? -17.078 -10.742 5.875 1 96.19 91 THR B N 1
ATOM 1450 C CA . THR B 1 91 ? -17.938 -10.312 6.98 1 96.19 91 THR B CA 1
ATOM 1451 C C . THR B 1 91 ? -17.188 -9.336 7.887 1 96.19 91 THR B C 1
ATOM 1453 O O . THR B 1 91 ? -16.203 -9.703 8.516 1 96.19 91 THR B O 1
ATOM 1456 N N . GLY B 1 92 ? -17.641 -8.086 7.949 1 94.06 92 GLY B N 1
ATOM 1457 C CA . GLY B 1 92 ? -16.906 -7.082 8.703 1 94.06 92 GLY B CA 1
ATOM 1458 C C . GLY B 1 92 ? -15.602 -6.68 8.039 1 94.06 92 GLY B C 1
ATOM 1459 O O . GLY B 1 92 ? -15.602 -6.188 6.91 1 94.06 92 GLY B O 1
ATOM 1460 N N . THR B 1 93 ? -14.578 -6.902 8.797 1 95.31 93 THR B N 1
ATOM 1461 C CA . THR B 1 93 ? -13.234 -6.578 8.352 1 95.31 93 THR B CA 1
ATOM 1462 C C . THR B 1 93 ? -12.32 -7.797 8.445 1 95.31 93 THR B C 1
ATOM 1464 O O . THR B 1 93 ? -12.422 -8.578 9.391 1 95.31 93 THR B O 1
ATOM 1467 N N . GLU B 1 94 ? -11.477 -7.93 7.414 1 97 94 GLU B N 1
ATOM 1468 C CA . GLU B 1 94 ? -10.539 -9.047 7.395 1 97 94 GLU B CA 1
ATOM 1469 C C . GLU B 1 94 ? -9.094 -8.562 7.379 1 97 94 GLU B C 1
ATOM 1471 O O . GLU B 1 94 ? -8.719 -7.754 6.527 1 97 94 GLU B O 1
ATOM 1476 N N . ASP B 1 95 ? -8.289 -9.008 8.32 1 97.19 95 ASP B N 1
ATOM 1477 C CA . ASP B 1 95 ? -6.859 -8.703 8.328 1 97.19 95 ASP B CA 1
ATOM 1478 C C . ASP B 1 95 ? -6.105 -9.594 7.34 1 97.19 95 ASP B C 1
ATOM 1480 O O . ASP B 1 95 ? -6.469 -10.75 7.137 1 97.19 95 ASP B O 1
ATOM 1484 N N . TYR B 1 96 ? -5.07 -8.977 6.754 1 98.12 96 TYR B N 1
ATOM 1485 C CA . TYR B 1 96 ? -4.258 -9.789 5.852 1 98.12 96 TYR B CA 1
ATOM 1486 C C . TYR B 1 96 ? -2.812 -9.312 5.848 1 98.12 96 TYR B C 1
ATOM 1488 O O . TYR B 1 96 ? -2.506 -8.227 6.348 1 98.12 96 TYR B O 1
ATOM 1496 N N . THR B 1 97 ? -1.946 -10.195 5.387 1 98.06 97 THR B N 1
ATOM 1497 C CA . THR B 1 97 ? -0.582 -9.82 5.027 1 98.06 97 THR B CA 1
ATOM 1498 C C . THR B 1 97 ? -0.35 -9.984 3.529 1 98.06 97 THR B C 1
ATOM 1500 O O . THR B 1 97 ? -0.981 -10.828 2.887 1 98.06 97 THR B O 1
ATOM 1503 N N . ILE B 1 98 ? 0.478 -9.133 2.986 1 97.69 98 ILE B N 1
ATOM 1504 C CA . ILE B 1 98 ? 0.877 -9.297 1.593 1 97.69 98 ILE B CA 1
ATOM 1505 C C . ILE B 1 98 ? 2.34 -8.898 1.423 1 97.69 98 ILE B C 1
ATOM 1507 O O . ILE B 1 98 ? 2.842 -8.039 2.15 1 97.69 98 ILE B O 1
#

Organism: NCBI:txid1434108

Radius of gyration: 17.17 Å; Cα contacts (8 Å, |Δi|>4): 524; chains: 2; bounding box: 39×47×35 Å

Sequence (196 aa):
MTVYDSVSQGETNLHGKYVGSGLTLLAVDLNWGDSTDSLRLKIYTPSGSVLGSYYDNADGAIDGRILLNIQNSNGIEPGTWKYEVYGYRVTGTEDYTIMTVYDSVSQGETNLHGKYVGSGLTLLAVDLNWGDSTDSLRLKIYTPSGSVLGSYYDNADGAIDGRILLNIQNSNGIEPGTWKYEVYGYRVTGTEDYTI

pLDDT: mean 96.3, std 4.45, range [56.47, 98.75]

Secondary structure (DSSP, 8-state):
---EEEEETT-EEEEEEEEPTT-SEEEEEEE---TTSEEEEEEE-TT--EEEEE-GGGGS--SSEEEEEEE-TT-PPPEEEEEEEEEEE-SSEEEEE-/---EEEEETT-EEEEEEEE-TT-SEEEEEEE---TTSEEEEEEE-TT--EEEEE-GGGGS--SSEEEEEEE-TT-PPPEEEEEEEEEEE-SSEEEEE-

Nearest PDB structures (foldseek):
  7wim-assembly3_N  TM=4.925E-01  e=4.837E-03  Arabidopsis thaliana
  7zvo-assembly1_A  TM=4.131E-01  e=7.368E-03  Bacteroides thetaiotaomicron VPI-5482
  4qb1-assembly1_A  TM=4.010E-01  e=3.388E-02  Paenibacillus barcinonensis
  4qaw-assembly5_E  TM=2.762E-01  e=2.136E-01  Paenibacillus barcinonensis
  6alv-assembly1_A  TM=3.793E-01  e=2.051E+00  Rattus norvegicus

Foldseek 3Di:
DKDKDKAAAFDKDKDKDFDAWDDFKDKDKKAQQDLQWKKWKWKAAQVGDIDDRDICCNVPDRGRMDIDIDGDPVIGDGTMMMMMIGRHGHDGMTMIMD/DKDKDKAAAFDKDKDKDFDAKDDFKDKDKKAQQDLQWKKWKWKAAQVGDIDDRDICCNVPDRGRMDIDIDGDPVIGDGTMMMMMIGRHGHDGMTMIMD

Solvent-accessible surface area (backbone atoms only — not comparable to full-atom values): 10152 Å² total; per-residue (Å²): 135,62,34,36,39,67,39,31,55,74,33,53,37,37,37,29,43,64,38,63,76,82,36,38,65,48,78,44,52,39,38,51,70,38,62,88,36,37,53,33,40,36,35,31,42,58,88,62,50,76,48,70,82,35,41,35,53,67,61,78,42,79,54,19,38,37,61,47,76,50,72,28,95,92,37,39,76,52,36,51,33,35,41,38,42,30,20,70,42,37,80,65,65,43,56,34,36,62,134,61,34,36,38,67,39,32,54,74,33,53,37,37,37,32,41,65,38,62,75,83,35,39,66,47,77,45,53,41,38,49,71,40,61,90,37,40,55,33,40,35,34,33,43,56,88,62,51,76,49,72,82,34,43,34,54,68,61,78,42,80,55,19,37,34,61,45,77,48,71,28,96,92,37,39,77,52,37,52,33,34,40,36,42,29,20,70,41,36,80,65,66,42,56,35,37,63